Protein AF-A0A7S0TYI6-F1 (afdb_monomer_lite)

pLDDT: mean 74.39, std 19.27, range [40.81, 96.31]

Secondary structure (DSSP, 8-state):
---PPPEEEEEEE---STTSS-GGGS-HHHHHHHTS-EEEEEETT-STTS--EEEEHHHHS-GGG-S--HHHHHHHTHHHHHHHHHHHHHTTTEEEGGGEEEE-SSSS-S------S--TTS-HHHHHHHHHHHHHHHHHTT--TTTHHHHSSS-------------------------PPPP---------------PPP------------------

Foldseek 3Di:
DPPDDKDKFKWAFDPDDPPPDDCVPDDPVVVVVRVDIFIWTWDQLPDPNRAIKTAGCCVQPDPVLPPDALVSLVVVPPVSVVSNVVSVVVVPRIDGPVRIDTDHSDNDDPDDDDDPPPDPPPPVVVVVVVLVVVLVVCVVVVHDSVVVCQPPVVPPPPPPVPPDDDDDDDDDDDDDDDDDDDDDDDDDDDDDDDDDDDDDDDDDDDDDDDPDDDDDDDD

Organism: Hemiselmis andersenii (NCBI:txid464988)

Structure (mmCIF, N/CA/C/O backbone):
data_AF-A0A7S0TYI6-F1
#
_entry.id   AF-A0A7S0TYI6-F1
#
loop_
_atom_site.group_PDB
_atom_site.id
_atom_site.type_symbol
_atom_site.label_atom_id
_atom_site.label_alt_id
_atom_site.label_comp_id
_atom_site.label_asym_id
_atom_site.label_entity_id
_atom_site.label_seq_id
_atom_site.pdbx_PDB_ins_code
_atom_site.Cartn_x
_atom_site.Cartn_y
_atom_site.Cartn_z
_atom_site.occupancy
_atom_site.B_iso_or_equiv
_atom_site.auth_seq_id
_atom_site.auth_comp_id
_atom_site.auth_asym_id
_atom_site.auth_atom_id
_atom_site.pdbx_PDB_model_num
ATOM 1 N N . SER A 1 1 ? 14.437 3.286 19.821 1.00 47.91 1 SER A N 1
ATOM 2 C CA . SER A 1 1 ? 13.305 3.098 18.902 1.00 47.91 1 SER A CA 1
ATOM 3 C C . SER A 1 1 ? 13.805 2.227 17.772 1.00 47.91 1 SER A C 1
ATOM 5 O O . SER A 1 1 ? 14.678 2.677 17.037 1.00 47.91 1 SER A O 1
ATOM 7 N N . SER A 1 2 ? 13.405 0.958 17.707 1.00 45.47 2 SER A N 1
ATOM 8 C CA . SER A 1 2 ? 13.662 0.136 16.524 1.00 45.47 2 SER A CA 1
ATOM 9 C C . SER A 1 2 ? 12.837 0.748 15.398 1.00 45.47 2 SER A C 1
ATOM 11 O O . SER A 1 2 ? 11.613 0.686 15.438 1.00 45.47 2 SER A O 1
ATOM 13 N N . GLY A 1 3 ? 13.497 1.425 14.457 1.00 57.25 3 GLY A N 1
ATOM 14 C CA . GLY A 1 3 ? 12.861 1.990 13.270 1.00 57.25 3 GLY A CA 1
ATOM 15 C C . GLY A 1 3 ? 12.334 0.866 12.385 1.00 57.25 3 GLY A C 1
ATOM 16 O O . GLY A 1 3 ? 12.986 0.482 11.418 1.00 57.25 3 GLY A O 1
ATOM 17 N N . GLY A 1 4 ? 11.203 0.282 12.781 1.00 72.62 4 GLY A N 1
ATOM 18 C CA . GLY A 1 4 ? 10.522 -0.765 12.040 1.00 72.62 4 GLY A CA 1
ATOM 19 C C . GLY A 1 4 ? 10.166 -0.249 10.654 1.00 72.62 4 GLY A C 1
ATOM 20 O O . GLY A 1 4 ? 9.733 0.892 10.495 1.00 72.62 4 GLY A O 1
ATOM 21 N N . LYS A 1 5 ? 10.387 -1.080 9.636 1.00 82.38 5 LYS A N 1
ATOM 22 C CA . LYS A 1 5 ? 9.969 -0.753 8.274 1.00 82.38 5 LYS A CA 1
ATOM 23 C C . LYS A 1 5 ? 8.442 -0.764 8.236 1.00 82.38 5 LYS A C 1
ATOM 25 O O . LYS A 1 5 ? 7.832 -1.784 8.539 1.00 82.38 5 LYS A O 1
ATOM 30 N N . MET A 1 6 ? 7.847 0.367 7.872 1.00 85.69 6 MET A N 1
ATOM 31 C CA . MET A 1 6 ? 6.411 0.482 7.635 1.00 85.69 6 MET A CA 1
ATOM 32 C C . MET A 1 6 ? 6.139 0.237 6.154 1.00 85.69 6 MET A C 1
ATOM 34 O O . MET A 1 6 ? 6.687 0.936 5.302 1.00 85.69 6 MET A O 1
ATOM 38 N N . TRP A 1 7 ? 5.291 -0.741 5.849 1.00 92.31 7 TRP A N 1
ATOM 39 C CA . TRP A 1 7 ? 4.892 -1.050 4.478 1.00 92.31 7 TRP A CA 1
ATOM 40 C C . TRP A 1 7 ? 3.467 -0.564 4.254 1.00 92.31 7 TRP A C 1
ATOM 42 O O . TRP A 1 7 ? 2.532 -1.103 4.842 1.00 92.31 7 TRP A O 1
ATOM 52 N N . LEU A 1 8 ? 3.311 0.472 3.433 1.00 93.12 8 LEU A N 1
ATOM 53 C CA . LEU A 1 8 ? 2.009 1.043 3.096 1.00 93.12 8 LEU A CA 1
ATOM 54 C C . LEU A 1 8 ? 1.326 0.186 2.032 1.00 93.12 8 LEU A C 1
ATOM 56 O O . LEU A 1 8 ? 1.945 -0.161 1.025 1.00 93.12 8 LEU A O 1
ATOM 60 N N . VAL A 1 9 ? 0.053 -0.127 2.244 1.00 94.75 9 VAL A N 1
ATOM 61 C CA . VAL A 1 9 ? -0.732 -0.975 1.347 1.00 94.75 9 VAL A CA 1
ATOM 62 C C . VAL A 1 9 ? -2.145 -0.449 1.182 1.00 94.75 9 VAL A C 1
ATOM 64 O O . VAL A 1 9 ? -2.707 0.163 2.089 1.00 94.75 9 VAL A O 1
ATOM 67 N N . SER A 1 10 ? -2.724 -0.740 0.024 1.00 94.69 10 SER A N 1
ATOM 68 C CA . SER A 1 10 ? -4.165 -0.643 -0.182 1.00 94.69 10 SER A CA 1
ATOM 69 C C . SER A 1 10 ? -4.768 -2.048 -0.074 1.00 94.69 10 SER A C 1
ATOM 71 O O . SER A 1 10 ? -4.096 -3.021 -0.416 1.00 94.69 10 SER A O 1
ATOM 73 N N . PHE A 1 11 ? -5.998 -2.189 0.418 1.00 94.38 11 PHE A N 1
ATOM 74 C CA . PHE A 1 11 ? -6.637 -3.495 0.606 1.00 94.38 11 PHE A CA 1
ATOM 75 C C . PHE A 1 11 ? -8.171 -3.428 0.568 1.00 94.38 11 PHE A C 1
ATOM 77 O O . PHE A 1 11 ? -8.758 -2.363 0.745 1.00 94.38 11 PHE A O 1
ATOM 84 N N . PHE A 1 12 ? -8.816 -4.578 0.369 1.00 93.38 12 PHE A N 1
ATOM 85 C CA . PHE A 1 12 ? -10.239 -4.804 0.660 1.00 93.38 12 PHE A CA 1
ATOM 86 C C . PHE A 1 12 ? -10.376 -5.840 1.771 1.00 93.38 12 PHE A C 1
ATOM 88 O O . PHE A 1 12 ? -9.516 -6.710 1.889 1.00 93.38 12 PHE A O 1
ATOM 95 N N . PHE A 1 13 ? -11.462 -5.812 2.539 1.00 91.94 13 PHE A N 1
ATOM 96 C CA . PHE A 1 13 ? -11.810 -6.980 3.350 1.00 91.94 13 PHE A CA 1
ATOM 97 C C . PHE A 1 13 ? -12.259 -8.119 2.436 1.00 91.94 13 PHE A C 1
ATOM 99 O O . PHE A 1 13 ? -12.951 -7.876 1.446 1.00 91.94 13 PHE A O 1
ATOM 106 N N . LYS A 1 14 ? -11.868 -9.357 2.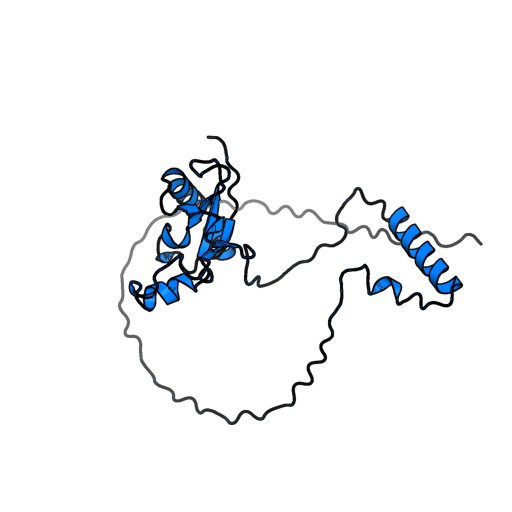747 1.00 89.81 14 LYS A N 1
ATOM 107 C CA . LYS A 1 14 ? -12.413 -10.524 2.050 1.00 89.81 14 LYS A CA 1
ATOM 108 C C . LYS A 1 14 ? -13.894 -10.648 2.409 1.00 89.81 14 LYS A C 1
ATOM 110 O O . LYS A 1 14 ? -14.241 -10.790 3.578 1.00 89.81 14 LYS A O 1
ATOM 115 N N . THR A 1 15 ? -14.756 -10.579 1.402 1.00 75.19 15 THR A N 1
ATOM 116 C CA . THR A 1 15 ? -16.212 -10.754 1.534 1.00 75.19 15 THR A CA 1
ATOM 117 C C . THR A 1 15 ? -16.677 -12.152 1.122 1.00 75.19 15 THR A C 1
ATOM 119 O O . THR A 1 15 ? -17.845 -12.484 1.267 1.00 75.19 15 THR A O 1
ATOM 122 N N . ASP A 1 16 ? -15.763 -12.975 0.605 1.00 63.31 16 ASP A N 1
ATOM 123 C CA . ASP A 1 16 ? -16.119 -14.052 -0.326 1.00 63.31 16 ASP A CA 1
ATOM 124 C C . ASP A 1 16 ? -16.110 -15.444 0.321 1.00 63.31 16 ASP A C 1
ATOM 126 O O . ASP A 1 16 ? -16.352 -16.440 -0.360 1.00 63.31 16 ASP A O 1
ATOM 130 N N . GLU A 1 17 ? -15.827 -15.538 1.623 1.00 62.16 17 GLU A N 1
ATOM 131 C CA . GLU A 1 17 ? -15.917 -16.806 2.341 1.00 62.16 17 GLU A CA 1
ATOM 132 C C . GLU A 1 17 ? -17.325 -16.973 2.930 1.00 62.16 17 GLU A C 1
ATOM 134 O O . GLU A 1 17 ? -17.673 -16.294 3.900 1.00 62.16 17 GLU A O 1
ATOM 139 N N . PRO A 1 18 ? -18.167 -17.860 2.361 1.00 53.41 18 PRO A N 1
ATOM 140 C CA . PRO A 1 18 ? -19.494 -18.106 2.904 1.00 53.41 18 PRO A CA 1
ATOM 141 C C . PRO A 1 18 ? -19.374 -18.611 4.349 1.00 53.41 18 PRO A C 1
ATOM 143 O O . PRO A 1 18 ? -18.875 -19.710 4.590 1.00 53.41 18 PRO A O 1
ATOM 146 N N . GLY A 1 19 ? -19.849 -17.806 5.305 1.00 54.97 19 GLY A N 1
ATOM 147 C CA . GLY A 1 19 ? -19.942 -18.165 6.723 1.00 54.97 19 GLY A CA 1
ATOM 148 C C . GLY A 1 19 ? -18.975 -17.463 7.682 1.00 54.97 19 GLY A C 1
ATOM 149 O O . GLY A 1 19 ? -19.074 -17.715 8.880 1.00 54.97 19 GLY A O 1
ATOM 150 N N . THR A 1 20 ? -18.078 -16.582 7.223 1.00 59.47 20 THR A N 1
ATOM 151 C CA . THR A 1 20 ? -17.240 -15.777 8.141 1.00 59.47 20 THR A CA 1
ATOM 152 C C . THR A 1 20 ? -17.935 -14.516 8.653 1.00 59.47 20 THR A C 1
ATOM 154 O O . THR A 1 20 ? -17.566 -14.011 9.712 1.00 59.47 20 THR A O 1
ATOM 157 N N . TRP A 1 21 ? -18.977 -14.039 7.968 1.00 65.56 21 TRP A N 1
ATOM 158 C CA . TRP A 1 21 ? -19.733 -12.853 8.368 1.00 65.56 21 TRP A CA 1
ATOM 159 C C . TRP A 1 21 ? -21.218 -13.073 8.107 1.00 65.56 21 TRP A C 1
ATOM 161 O O . TRP A 1 21 ? -21.612 -13.409 6.991 1.00 65.56 21 TRP A O 1
ATOM 171 N N . ASP A 1 22 ? -22.039 -12.897 9.139 1.00 67.12 22 ASP A N 1
ATOM 172 C CA . ASP A 1 22 ? -23.483 -12.858 8.964 1.00 67.12 22 ASP A CA 1
ATOM 173 C C . ASP A 1 22 ? -23.865 -11.468 8.441 1.00 67.12 22 ASP A C 1
ATOM 175 O O . ASP A 1 22 ? -23.968 -10.503 9.198 1.00 67.12 22 ASP A O 1
ATOM 179 N N . GLU A 1 23 ? -24.013 -11.343 7.119 1.00 68.94 23 GLU A N 1
ATOM 180 C CA . GLU A 1 23 ? -24.452 -10.094 6.482 1.00 68.94 23 GLU A CA 1
ATOM 181 C C . GLU A 1 23 ? -25.819 -9.626 7.006 1.00 68.94 23 GLU A C 1
ATOM 183 O O . GLU A 1 23 ? -26.157 -8.456 6.837 1.00 68.94 23 GLU A O 1
ATOM 188 N N . THR A 1 24 ? -26.603 -10.500 7.655 1.00 77.88 24 THR A N 1
ATOM 189 C CA . THR A 1 24 ? -27.942 -10.144 8.140 1.00 77.88 24 THR A CA 1
ATOM 190 C C . THR A 1 24 ? -27.938 -9.129 9.284 1.00 77.88 24 THR A C 1
ATOM 192 O O . THR A 1 24 ? -28.935 -8.426 9.452 1.00 77.88 24 THR A O 1
ATOM 195 N N . ASP A 1 25 ? -26.817 -8.977 9.996 1.00 82.06 25 ASP A N 1
ATOM 196 C CA . ASP A 1 25 ? -26.663 -7.997 11.079 1.00 82.06 25 ASP A CA 1
ATOM 197 C C . ASP A 1 25 ? -25.998 -6.683 10.628 1.00 82.06 25 ASP A C 1
ATOM 199 O O . ASP A 1 25 ? -25.906 -5.733 11.410 1.00 82.06 25 ASP A O 1
ATOM 203 N N . MET A 1 26 ? -25.537 -6.599 9.376 1.00 82.38 26 MET A N 1
ATOM 204 C CA . MET A 1 26 ? -24.860 -5.411 8.858 1.00 82.38 26 MET A CA 1
ATOM 205 C C . MET A 1 26 ? -25.831 -4.480 8.138 1.00 82.38 26 MET A C 1
ATOM 207 O O . MET A 1 26 ? -26.675 -4.888 7.341 1.00 82.38 26 MET A O 1
ATOM 211 N N . THR A 1 27 ? -25.677 -3.183 8.371 1.00 89.25 27 THR A N 1
ATOM 212 C CA . THR A 1 27 ? -26.383 -2.172 7.587 1.00 89.25 27 THR A CA 1
ATOM 213 C C . THR A 1 27 ? -25.836 -2.124 6.157 1.00 89.25 27 THR A C 1
ATOM 215 O O . THR A 1 27 ? -24.654 -2.374 5.912 1.00 89.25 27 THR A O 1
ATOM 218 N N . GLU A 1 28 ? -26.674 -1.731 5.196 1.00 85.94 28 GLU A N 1
ATOM 219 C CA . GLU A 1 28 ? -26.267 -1.550 3.793 1.00 85.94 28 GLU A CA 1
ATOM 220 C C . GLU A 1 28 ? -25.050 -0.616 3.658 1.00 85.94 28 GLU A C 1
ATOM 222 O O . GLU A 1 28 ? -24.138 -0.885 2.877 1.00 85.94 28 GLU A O 1
ATOM 227 N N . ALA A 1 29 ? -24.979 0.420 4.499 1.00 85.56 29 ALA A N 1
ATOM 228 C CA . ALA A 1 29 ? -23.854 1.347 4.552 1.00 85.56 29 ALA A CA 1
ATOM 229 C C . ALA A 1 29 ? -22.543 0.679 5.006 1.00 85.56 29 ALA A C 1
ATOM 231 O O . ALA A 1 29 ? -21.474 1.009 4.495 1.00 85.56 29 ALA A O 1
ATOM 232 N N . GLU A 1 30 ? -22.593 -0.264 5.950 1.00 83.19 30 GLU A N 1
ATOM 233 C CA . GLU A 1 30 ? -21.403 -1.004 6.387 1.00 83.19 30 GLU A CA 1
ATOM 234 C C . GLU A 1 30 ? -20.938 -1.999 5.322 1.00 83.19 30 GLU A C 1
ATOM 236 O O . GLU A 1 30 ? -19.733 -2.153 5.106 1.00 83.19 30 GLU A O 1
ATOM 241 N N . ILE A 1 31 ? -21.883 -2.631 4.621 1.00 83.44 31 ILE A N 1
ATOM 242 C CA . ILE A 1 31 ? -21.587 -3.495 3.474 1.00 83.44 31 ILE A CA 1
ATOM 243 C C . ILE A 1 31 ? -20.901 -2.675 2.375 1.00 83.44 31 ILE A C 1
ATOM 245 O O . ILE A 1 31 ? -19.868 -3.086 1.844 1.00 83.44 31 ILE A O 1
ATOM 249 N N . GLU A 1 32 ? -21.434 -1.498 2.046 1.00 85.88 32 GLU A N 1
ATOM 250 C CA . GLU A 1 32 ? -20.849 -0.612 1.038 1.00 85.88 32 GLU A CA 1
ATOM 251 C C . GLU A 1 32 ? -19.463 -0.108 1.461 1.00 85.88 32 GLU A C 1
ATOM 253 O O . GLU A 1 32 ? -18.516 -0.174 0.676 1.00 85.88 32 GLU A O 1
ATOM 258 N N . ALA A 1 33 ? -19.295 0.295 2.722 1.00 83.50 33 ALA A N 1
ATOM 259 C CA . ALA A 1 33 ? -18.005 0.726 3.254 1.00 83.50 33 ALA A CA 1
ATOM 260 C C . ALA A 1 33 ? -16.938 -0.380 3.188 1.00 83.50 33 ALA A C 1
ATOM 262 O O . ALA A 1 33 ? -15.767 -0.088 2.939 1.00 83.50 33 ALA A O 1
ATOM 263 N N . ARG A 1 34 ? -17.317 -1.654 3.366 1.00 83.00 34 ARG A N 1
ATOM 264 C CA . ARG A 1 34 ? -16.394 -2.795 3.223 1.00 83.00 34 ARG A CA 1
ATOM 265 C C . ARG A 1 34 ? -15.984 -3.070 1.777 1.00 83.00 34 ARG A C 1
ATOM 267 O O . ARG A 1 34 ? -14.889 -3.586 1.557 1.00 83.00 34 ARG A O 1
ATOM 274 N N . LYS A 1 35 ? -16.821 -2.694 0.807 1.00 86.38 35 LYS A N 1
ATOM 275 C CA . LYS A 1 35 ? -16.515 -2.777 -0.630 1.00 86.38 35 LYS A CA 1
ATOM 276 C C . LYS A 1 35 ? -15.605 -1.649 -1.112 1.00 86.38 35 LYS A C 1
ATOM 278 O O . LYS A 1 35 ? -15.180 -1.686 -2.263 1.00 86.38 35 LYS A O 1
ATOM 283 N N . MET A 1 36 ? -15.310 -0.648 -0.281 1.00 89.75 36 MET A N 1
ATOM 284 C CA . MET A 1 36 ? -14.411 0.445 -0.651 1.00 89.75 36 MET A CA 1
ATOM 285 C C . MET A 1 36 ? -12.943 0.077 -0.394 1.00 89.75 36 MET A C 1
ATOM 287 O O . MET A 1 36 ? -12.639 -0.543 0.629 1.00 89.75 36 MET A O 1
ATOM 291 N N . PRO A 1 37 ? -12.010 0.478 -1.282 1.00 92.25 37 PRO A N 1
ATOM 292 C CA . PRO A 1 37 ? -10.588 0.296 -1.034 1.00 92.25 37 PRO A CA 1
ATOM 293 C C . PRO A 1 37 ? -10.190 1.020 0.248 1.00 92.25 37 PRO A C 1
ATOM 295 O O . PRO A 1 37 ? -10.551 2.180 0.462 1.00 92.25 37 PRO A O 1
ATOM 298 N N . ARG A 1 38 ? -9.419 0.342 1.090 1.00 94.19 38 ARG A N 1
ATOM 299 C CA . ARG A 1 38 ? -8.877 0.892 2.332 1.00 94.19 38 ARG A CA 1
ATOM 300 C C . ARG A 1 38 ? -7.372 1.012 2.233 1.00 94.19 38 ARG A C 1
ATOM 302 O O . ARG A 1 38 ? -6.738 0.371 1.397 1.00 94.19 38 ARG A O 1
ATOM 309 N N . PHE A 1 39 ? -6.807 1.837 3.097 1.00 95.12 39 PHE A N 1
ATOM 310 C CA . PHE A 1 39 ? -5.383 2.096 3.171 1.00 95.12 39 PHE A CA 1
ATOM 311 C C . PHE A 1 39 ? -4.867 1.725 4.553 1.00 95.12 39 PHE A C 1
ATOM 313 O O . PHE A 1 39 ? -5.491 2.033 5.569 1.00 95.12 39 PHE A O 1
ATOM 320 N N . GLY A 1 40 ? -3.722 1.058 4.599 1.00 95.56 40 GLY A N 1
ATOM 321 C CA . GLY A 1 40 ? -3.172 0.540 5.838 1.00 95.56 40 GLY A CA 1
ATOM 322 C C . GLY A 1 40 ? -1.663 0.386 5.826 1.00 95.56 40 GLY A C 1
ATOM 323 O O . GLY A 1 40 ? -0.985 0.666 4.836 1.00 95.56 40 GLY A O 1
ATOM 324 N N . ALA A 1 41 ? -1.147 -0.069 6.961 1.00 95.31 41 ALA A N 1
ATOM 325 C CA . ALA A 1 41 ? 0.257 -0.409 7.138 1.00 95.31 41 ALA A CA 1
ATOM 326 C C . ALA A 1 41 ? 0.400 -1.864 7.592 1.00 95.31 41 ALA A C 1
ATOM 328 O O . ALA A 1 41 ? -0.242 -2.263 8.564 1.00 95.31 41 ALA A O 1
ATOM 329 N N . ILE A 1 42 ? 1.256 -2.638 6.920 1.00 95.62 42 ILE A N 1
ATOM 330 C CA . ILE A 1 42 ? 1.595 -4.001 7.349 1.00 95.62 42 ILE A CA 1
ATOM 331 C C . ILE A 1 42 ? 2.569 -3.930 8.524 1.00 95.62 42 ILE A C 1
ATOM 333 O O . ILE A 1 42 ? 3.608 -3.265 8.457 1.00 95.62 42 ILE A O 1
ATOM 337 N N . LEU A 1 43 ? 2.243 -4.681 9.570 1.00 93.44 43 LEU A N 1
ATOM 338 C CA . LEU A 1 43 ? 3.083 -4.968 10.717 1.00 93.44 43 LEU A CA 1
ATOM 339 C C . LEU A 1 43 ? 3.523 -6.429 10.652 1.00 93.44 43 LEU A C 1
ATOM 341 O O . LEU A 1 43 ? 2.694 -7.336 10.692 1.00 93.44 43 LEU A O 1
ATOM 345 N N . GLN A 1 44 ? 4.831 -6.644 10.549 1.00 92.44 44 GLN A N 1
ATOM 346 C CA . GLN A 1 44 ? 5.415 -7.979 10.663 1.00 92.44 44 GLN A CA 1
ATOM 347 C C . GLN A 1 44 ? 5.375 -8.426 12.127 1.00 92.44 44 GLN A C 1
ATOM 349 O O . GLN A 1 44 ? 5.591 -7.604 13.019 1.00 92.44 44 GLN A O 1
ATOM 354 N N . ASP A 1 45 ? 5.089 -9.707 12.353 1.00 89.19 45 ASP A N 1
ATOM 355 C CA . ASP A 1 45 ? 5.159 -10.363 13.663 1.00 89.19 45 ASP A CA 1
ATOM 356 C C . ASP A 1 45 ? 4.318 -9.685 14.765 1.00 89.19 45 ASP A C 1
ATOM 358 O O . ASP A 1 45 ? 4.736 -9.579 15.919 1.00 89.19 45 ASP A O 1
ATOM 362 N N . ALA A 1 46 ? 3.137 -9.170 14.402 1.00 89.12 46 ALA A N 1
ATOM 363 C CA . ALA A 1 46 ? 2.288 -8.372 15.293 1.00 89.12 46 ALA A CA 1
ATOM 364 C C . ALA A 1 46 ? 1.065 -9.119 15.849 1.00 89.12 46 ALA A C 1
ATOM 366 O O . ALA A 1 46 ? 0.439 -8.617 16.790 1.00 89.12 46 ALA A O 1
ATOM 367 N N . GLY A 1 47 ? 0.706 -10.263 15.262 1.00 89.50 47 GLY A N 1
ATOM 368 C CA . GLY A 1 47 ? -0.285 -11.190 15.801 1.00 89.50 47 GLY A CA 1
ATOM 369 C C . GLY A 1 47 ? 0.240 -11.918 17.041 1.00 89.50 47 GLY A C 1
ATOM 370 O O . GLY A 1 47 ? 1.447 -11.988 17.268 1.00 89.50 47 GLY A O 1
ATOM 371 N N . GLU A 1 48 ? -0.660 -12.469 17.858 1.00 90.69 48 GLU A N 1
ATOM 372 C CA . GLU A 1 48 ? -0.286 -13.223 19.070 1.00 90.69 48 GLU A CA 1
ATOM 373 C C . GLU A 1 48 ? 0.577 -14.458 18.759 1.00 90.69 48 GLU A C 1
ATOM 375 O O . GLU A 1 48 ? 1.430 -14.850 19.552 1.00 90.69 48 GLU A O 1
ATOM 380 N N . ASP A 1 49 ? 0.379 -15.040 17.579 1.00 93.25 49 ASP A N 1
ATOM 381 C CA . ASP A 1 49 ? 1.125 -16.161 17.008 1.00 93.25 49 ASP A CA 1
ATOM 382 C C . ASP A 1 49 ? 2.325 -15.722 16.146 1.00 93.25 49 ASP A C 1
ATOM 384 O O . ASP A 1 49 ? 2.996 -16.559 15.543 1.00 93.25 49 ASP A O 1
ATOM 388 N N . GLY A 1 50 ? 2.607 -14.417 16.079 1.00 92.44 50 GLY A N 1
ATOM 389 C CA . GLY A 1 50 ? 3.612 -13.850 15.183 1.00 92.44 50 GLY A CA 1
ATOM 390 C C . GLY A 1 50 ? 3.147 -13.727 13.730 1.00 92.44 50 GLY A C 1
ATOM 391 O O . GLY A 1 50 ? 3.964 -13.452 12.855 1.00 92.44 50 GLY A O 1
ATOM 392 N N . SER A 1 51 ? 1.856 -13.901 13.436 1.00 93.69 51 SER A N 1
ATOM 393 C CA . SER A 1 51 ? 1.329 -13.625 12.100 1.00 93.69 51 SER A CA 1
ATOM 394 C C . SER A 1 51 ? 1.398 -12.123 11.761 1.00 93.69 51 SER A C 1
ATOM 396 O O . SER A 1 51 ? 1.360 -11.253 12.646 1.00 93.69 51 SER A O 1
ATOM 398 N N . PRO A 1 52 ? 1.544 -11.771 10.472 1.00 94.94 52 PRO A N 1
ATOM 399 C CA . PRO A 1 52 ? 1.482 -10.384 10.036 1.00 94.94 52 PRO A CA 1
ATOM 400 C C . PRO A 1 52 ? 0.062 -9.814 10.166 1.00 94.94 52 PRO A C 1
ATOM 402 O O . PRO A 1 52 ? -0.934 -10.457 9.840 1.00 94.94 52 PRO A O 1
ATOM 405 N N . MET A 1 53 ? -0.014 -8.553 10.586 1.00 95.88 53 MET A N 1
ATOM 406 C CA . MET A 1 53 ? -1.266 -7.810 10.752 1.00 95.88 53 MET A CA 1
ATOM 407 C C . MET A 1 53 ? -1.243 -6.548 9.891 1.00 95.88 53 MET A C 1
ATOM 409 O O . MET A 1 53 ? -0.180 -6.037 9.540 1.00 95.88 53 MET A O 1
ATOM 413 N N . ILE A 1 54 ? -2.411 -5.991 9.603 1.00 96.25 54 ILE A N 1
ATOM 414 C CA . ILE A 1 54 ? -2.573 -4.674 8.990 1.00 96.25 54 ILE A CA 1
ATOM 415 C C . ILE A 1 54 ? -3.194 -3.730 10.004 1.00 96.25 54 ILE A C 1
ATOM 417 O O . ILE A 1 54 ? -4.160 -4.081 10.668 1.00 96.25 54 ILE A O 1
ATOM 421 N N . VAL A 1 55 ? -2.674 -2.512 10.099 1.00 96.31 55 VAL A N 1
ATOM 422 C CA . VAL A 1 55 ? -3.380 -1.404 10.751 1.00 96.31 55 VAL A CA 1
ATOM 423 C C . VAL A 1 55 ? -4.160 -0.640 9.693 1.00 96.31 55 VAL A C 1
ATOM 425 O O . VAL A 1 55 ? -3.562 -0.093 8.766 1.00 96.31 55 VAL A O 1
ATOM 428 N N . ASP A 1 56 ? -5.481 -0.597 9.836 1.00 96.06 56 ASP A N 1
ATOM 429 C CA . ASP A 1 56 ? -6.378 0.158 8.962 1.00 96.06 56 ASP A CA 1
ATOM 430 C C . ASP A 1 56 ? -6.269 1.665 9.249 1.00 96.06 56 ASP A C 1
ATOM 432 O O . ASP A 1 56 ? -6.886 2.217 10.165 1.00 96.06 56 ASP A O 1
ATOM 436 N N . LEU A 1 57 ? -5.452 2.346 8.446 1.00 95.25 57 LEU A N 1
ATOM 437 C CA . LEU A 1 57 ? -5.209 3.780 8.560 1.00 95.25 57 LEU A CA 1
ATOM 438 C C . LEU A 1 57 ? -6.392 4.607 8.048 1.00 95.25 57 LEU A C 1
ATOM 440 O O . LEU A 1 57 ? -6.552 5.752 8.471 1.00 95.25 57 LEU A O 1
ATOM 444 N N . THR A 1 58 ? -7.240 4.047 7.181 1.00 94.31 58 THR A N 1
ATOM 445 C CA . THR A 1 58 ? -8.485 4.697 6.759 1.00 94.31 58 THR A CA 1
ATOM 446 C C . THR A 1 58 ? -9.433 4.868 7.944 1.00 94.31 58 THR A C 1
ATOM 448 O O . THR A 1 58 ? -10.032 5.934 8.084 1.00 94.31 58 THR A O 1
ATOM 451 N N . ALA A 1 59 ? -9.542 3.856 8.810 1.00 93.56 59 ALA A N 1
ATOM 452 C CA . ALA A 1 59 ? -10.331 3.931 10.039 1.00 93.56 59 ALA A CA 1
ATOM 453 C C . ALA A 1 59 ? -9.649 4.761 11.140 1.00 93.56 59 ALA A C 1
ATOM 455 O O . ALA A 1 59 ? -10.318 5.492 11.869 1.00 93.56 59 ALA A O 1
ATOM 456 N N . ALA A 1 60 ? -8.324 4.659 11.264 1.00 93.81 60 ALA A N 1
ATOM 457 C CA . ALA A 1 60 ? -7.605 5.238 12.393 1.00 93.81 60 ALA A CA 1
ATOM 458 C C . ALA A 1 60 ? -7.264 6.732 12.260 1.00 93.81 60 ALA A C 1
ATOM 460 O O . ALA A 1 60 ? -7.065 7.417 13.267 1.00 93.81 60 ALA A O 1
ATOM 461 N N . LEU A 1 61 ? -7.119 7.244 11.034 1.00 92.62 61 LEU A N 1
ATOM 462 C CA . LEU A 1 61 ? -6.710 8.629 10.792 1.00 92.62 61 LEU A CA 1
ATOM 463 C C . LEU A 1 61 ? -7.920 9.565 10.632 1.00 92.62 61 LEU A C 1
ATOM 465 O O . LEU A 1 61 ? -9.015 9.127 10.286 1.00 92.62 61 LEU A O 1
ATOM 469 N N . PRO A 1 62 ? -7.755 10.885 10.860 1.00 90.81 62 PRO A N 1
ATOM 470 C CA . PRO A 1 62 ? -8.878 11.818 10.821 1.00 90.81 62 PRO A CA 1
ATOM 471 C C . PRO A 1 62 ? -9.613 11.828 9.479 1.00 90.81 62 PRO A C 1
ATOM 473 O O . PRO A 1 62 ? -8.984 11.929 8.428 1.00 90.81 62 PRO A O 1
ATOM 476 N N . ALA A 1 63 ? -10.946 11.890 9.522 1.00 89.19 63 ALA A N 1
ATOM 477 C CA . ALA A 1 63 ? -11.798 11.913 8.329 1.00 89.19 63 ALA A CA 1
ATOM 478 C C . ALA A 1 63 ? -11.435 13.025 7.322 1.00 89.19 63 ALA A C 1
ATOM 480 O O . ALA A 1 63 ? -11.534 12.829 6.118 1.00 89.19 63 ALA A O 1
ATOM 481 N N . LYS A 1 64 ? -10.919 14.173 7.789 1.00 89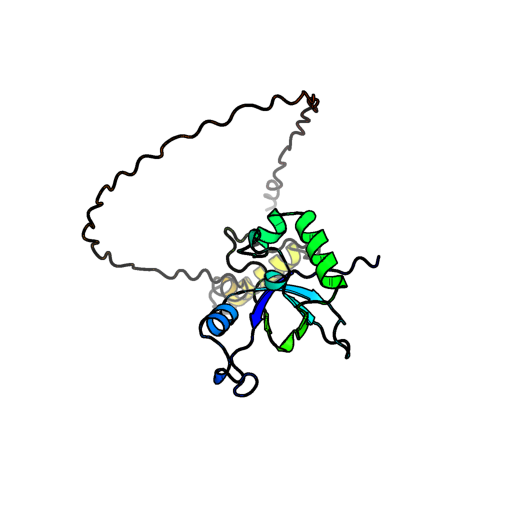.44 64 LYS A N 1
ATOM 482 C CA . LYS A 1 64 ? -10.444 15.271 6.920 1.00 89.44 64 LYS A CA 1
ATOM 483 C C . LYS A 1 64 ? -9.234 14.916 6.039 1.00 89.44 64 LYS A C 1
ATOM 485 O O . LYS A 1 64 ? -8.787 15.747 5.253 1.00 89.44 64 LYS A O 1
ATOM 490 N N . TRP A 1 65 ? -8.622 13.752 6.245 1.00 87.38 65 TRP A N 1
ATOM 491 C CA . TRP A 1 65 ? -7.542 13.232 5.404 1.00 87.38 65 TRP A CA 1
ATOM 492 C C . TRP A 1 65 ? -8.048 12.296 4.309 1.00 87.38 65 TRP A C 1
ATOM 494 O O . TRP A 1 65 ? -7.251 11.899 3.468 1.00 87.38 65 TRP A O 1
ATOM 504 N N . GLN A 1 66 ? -9.344 11.987 4.305 1.00 87.19 66 GLN A N 1
ATOM 505 C CA . GLN A 1 66 ? -9.964 11.157 3.286 1.00 87.19 66 GLN A CA 1
ATOM 506 C C . GLN A 1 66 ? -10.236 11.959 1.996 1.00 87.19 66 GLN A C 1
ATOM 508 O O . GLN A 1 66 ? -10.519 13.160 2.080 1.00 87.19 66 GLN A O 1
ATOM 513 N N . PRO A 1 67 ? -10.174 11.315 0.814 1.00 82.62 67 PRO A N 1
ATOM 514 C CA . PRO A 1 67 ? -9.801 9.914 0.601 1.00 82.62 67 PRO A CA 1
ATOM 515 C C . PRO A 1 67 ? -8.304 9.677 0.842 1.00 82.62 67 PRO A C 1
ATOM 517 O O . PRO A 1 67 ? -7.459 10.477 0.437 1.00 82.62 67 PRO A O 1
ATOM 520 N N . LEU A 1 68 ? -7.990 8.579 1.526 1.00 82.75 68 LEU A N 1
ATOM 521 C CA . LEU A 1 68 ? -6.624 8.198 1.846 1.00 82.75 68 LEU A CA 1
ATOM 522 C C . LEU A 1 68 ? -6.172 7.086 0.893 1.00 82.75 68 LEU A C 1
ATOM 524 O O . LEU A 1 68 ? -6.603 5.944 1.010 1.00 82.75 68 LEU A O 1
ATOM 528 N N . ASP A 1 69 ? -5.295 7.439 -0.041 1.00 86.62 69 ASP A N 1
ATOM 529 C CA . ASP A 1 69 ? -4.486 6.502 -0.821 1.00 86.62 69 ASP A CA 1
ATOM 530 C C . ASP A 1 69 ? -2.993 6.744 -0.530 1.00 86.62 69 ASP A C 1
ATOM 532 O O . ASP A 1 69 ? -2.629 7.692 0.177 1.00 86.62 69 ASP A O 1
ATOM 536 N N . ALA A 1 70 ? -2.107 5.903 -1.071 1.00 89.56 70 ALA A N 1
ATOM 537 C CA . ALA A 1 70 ? -0.671 6.045 -0.842 1.00 89.56 70 ALA A CA 1
ATOM 538 C C . ALA A 1 70 ? -0.124 7.421 -1.263 1.00 89.56 70 ALA A C 1
ATOM 540 O O . ALA A 1 70 ? 0.707 7.990 -0.558 1.00 89.56 70 ALA A O 1
ATOM 541 N N . ILE A 1 71 ? -0.590 7.993 -2.377 1.00 89.81 71 ILE A N 1
ATOM 542 C CA . ILE A 1 71 ? -0.104 9.288 -2.875 1.00 89.81 71 ILE A CA 1
ATOM 543 C C . ILE A 1 71 ? -0.597 10.418 -1.967 1.00 89.81 71 ILE A C 1
ATOM 545 O O . ILE A 1 71 ? 0.183 11.291 -1.576 1.00 89.81 71 ILE A O 1
ATOM 549 N N . ALA A 1 72 ? -1.883 10.414 -1.618 1.00 89.81 72 ALA A N 1
ATOM 550 C CA . ALA A 1 72 ? -2.500 11.377 -0.722 1.00 89.81 72 ALA A CA 1
ATOM 551 C C . ALA A 1 72 ? -1.833 11.346 0.656 1.00 89.81 72 ALA A C 1
ATOM 553 O O . ALA A 1 72 ? -1.540 12.410 1.203 1.00 89.81 72 ALA A O 1
ATOM 554 N N . PHE A 1 73 ? -1.530 10.151 1.171 1.00 92.38 73 PHE A N 1
ATOM 555 C CA . PHE A 1 73 ? -0.788 9.957 2.413 1.00 92.38 73 PHE A CA 1
ATOM 556 C C . PHE A 1 73 ? 0.625 10.547 2.324 1.00 92.38 73 PHE A C 1
ATOM 558 O O . PHE A 1 73 ? 0.992 11.380 3.152 1.00 92.38 73 PHE A O 1
ATOM 565 N N . LEU A 1 74 ? 1.393 10.205 1.282 1.00 90.56 74 LEU A N 1
ATOM 566 C CA . LEU A 1 74 ? 2.754 10.719 1.081 1.00 90.56 74 LEU A CA 1
ATOM 567 C C . LEU A 1 74 ? 2.794 12.250 0.969 1.00 90.56 74 LEU A C 1
ATOM 569 O O . LEU A 1 74 ? 3.694 12.887 1.511 1.00 90.56 74 LEU A O 1
ATOM 573 N N . ARG A 1 75 ? 1.788 12.867 0.337 1.00 92.00 75 ARG A N 1
ATOM 574 C CA . ARG A 1 75 ? 1.666 14.334 0.234 1.00 92.00 75 ARG A CA 1
ATOM 575 C C . ARG A 1 75 ? 1.465 15.034 1.578 1.00 92.00 75 ARG A C 1
ATOM 577 O O . ARG A 1 75 ? 1.742 16.226 1.672 1.00 92.00 75 ARG A O 1
ATOM 584 N N . LYS A 1 76 ? 0.969 14.339 2.607 1.00 91.94 76 LYS A N 1
ATOM 585 C CA . LYS A 1 76 ? 0.862 14.901 3.965 1.00 91.94 76 LYS A CA 1
ATOM 586 C C . LYS A 1 76 ? 2.211 14.941 4.692 1.00 91.94 76 LYS A C 1
ATOM 588 O O . LYS A 1 76 ? 2.328 15.671 5.673 1.00 91.94 76 LYS A O 1
ATOM 593 N N . GLY A 1 77 ? 3.205 14.189 4.216 1.00 92.50 77 GLY A N 1
ATOM 594 C CA . GLY A 1 77 ? 4.556 14.168 4.769 1.00 92.50 77 GLY A CA 1
ATOM 595 C C . GLY A 1 77 ? 4.611 13.676 6.217 1.00 92.50 77 GLY A C 1
ATOM 596 O O . GLY A 1 77 ? 3.846 12.802 6.632 1.00 92.50 77 GLY A O 1
ATOM 597 N N . ASP A 1 78 ? 5.523 14.256 6.993 1.00 93.44 78 ASP A N 1
ATOM 598 C CA . ASP A 1 78 ? 5.913 13.768 8.321 1.00 93.44 78 ASP A CA 1
ATOM 599 C C . ASP A 1 78 ? 4.766 13.711 9.339 1.00 93.44 78 ASP A C 1
ATOM 601 O O . ASP A 1 78 ? 4.752 12.828 10.198 1.00 93.44 78 ASP A O 1
ATOM 605 N N . ASP A 1 79 ? 3.775 14.609 9.251 1.00 91.81 79 ASP A N 1
ATOM 606 C CA . ASP A 1 79 ? 2.634 14.589 10.178 1.00 91.81 79 ASP A CA 1
ATOM 607 C C . ASP A 1 79 ? 1.797 13.312 10.014 1.00 91.81 79 ASP A C 1
ATOM 609 O O . ASP A 1 79 ? 1.327 12.749 11.004 1.00 91.81 79 ASP A O 1
ATOM 613 N N . ALA A 1 80 ? 1.648 12.814 8.782 1.00 92.56 80 ALA A N 1
ATOM 614 C CA . ALA A 1 80 ? 0.934 11.567 8.531 1.00 92.56 80 ALA A CA 1
ATOM 615 C C . ALA A 1 80 ? 1.718 10.348 9.011 1.00 92.56 80 ALA A C 1
ATOM 617 O O . ALA A 1 80 ? 1.139 9.492 9.680 1.00 92.56 80 ALA A O 1
ATOM 618 N N . PHE A 1 81 ? 3.030 10.305 8.767 1.00 93.50 81 PHE A N 1
ATOM 619 C CA . PHE A 1 81 ? 3.886 9.233 9.279 1.00 93.50 81 PHE A CA 1
ATOM 620 C C . PHE A 1 81 ? 3.894 9.179 10.805 1.00 93.50 81 PHE A C 1
ATOM 622 O O . PHE A 1 81 ? 3.730 8.106 11.380 1.00 93.50 81 PHE A O 1
ATOM 629 N N . ARG A 1 82 ? 4.016 10.334 11.469 1.00 93.94 82 ARG A N 1
ATOM 630 C CA . ARG A 1 82 ? 3.996 10.411 12.932 1.00 93.94 82 ARG A CA 1
ATOM 631 C C . ARG A 1 82 ? 2.683 9.884 13.506 1.00 93.94 82 ARG A C 1
ATOM 633 O O . ARG A 1 82 ? 2.711 9.116 14.462 1.00 93.94 82 ARG A O 1
ATOM 640 N N . ARG A 1 83 ? 1.540 10.252 12.920 1.00 93.56 83 ARG A N 1
ATOM 641 C CA . ARG A 1 83 ? 0.237 9.753 13.386 1.00 93.56 83 ARG A CA 1
ATOM 642 C C . ARG A 1 83 ? 0.020 8.280 13.078 1.00 93.56 83 ARG A C 1
ATOM 644 O O . ARG A 1 83 ? -0.493 7.576 13.935 1.00 93.56 83 ARG A O 1
ATOM 651 N N . ALA A 1 84 ? 0.432 7.808 11.903 1.00 93.56 84 ALA A N 1
ATOM 652 C CA . ALA A 1 84 ? 0.376 6.387 11.578 1.00 93.56 84 ALA A CA 1
ATOM 653 C C . ALA A 1 84 ? 1.197 5.564 12.582 1.00 93.56 84 ALA A C 1
ATOM 655 O O . ALA A 1 84 ? 0.711 4.564 13.099 1.00 93.56 84 ALA A O 1
ATOM 656 N N . ASP A 1 85 ? 2.401 6.024 12.928 1.00 93.88 85 ASP A N 1
ATOM 657 C CA . ASP A 1 85 ? 3.253 5.379 13.929 1.00 93.88 85 ASP A CA 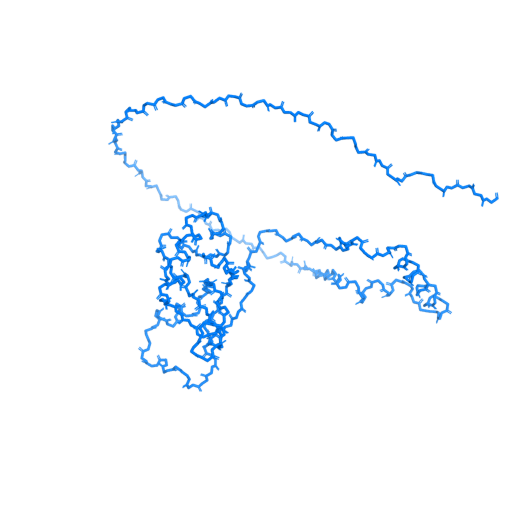1
ATOM 658 C C . ASP A 1 85 ? 2.629 5.418 15.339 1.00 93.88 85 ASP A C 1
ATOM 660 O O . ASP A 1 85 ? 2.619 4.413 16.049 1.00 93.88 85 ASP A O 1
ATOM 664 N N . GLU A 1 86 ? 2.019 6.541 15.740 1.00 94.00 86 GLU A N 1
ATOM 665 C CA . GLU A 1 86 ? 1.243 6.623 16.987 1.00 94.00 86 GLU A CA 1
ATOM 666 C C . GLU A 1 86 ? 0.091 5.600 17.019 1.00 94.00 86 GLU A C 1
ATOM 668 O O . GLU A 1 86 ? -0.067 4.901 18.023 1.00 94.00 86 GLU A O 1
ATOM 673 N N . THR A 1 87 ? -0.674 5.460 15.932 1.00 93.44 87 THR A N 1
ATOM 674 C CA . THR A 1 87 ? -1.748 4.461 15.807 1.00 93.44 87 THR A CA 1
ATOM 675 C C . THR A 1 87 ? -1.206 3.034 15.891 1.00 93.44 87 THR A C 1
ATOM 677 O O . THR A 1 87 ? -1.727 2.215 16.649 1.00 93.44 87 THR A O 1
ATOM 680 N N . ILE A 1 88 ? -0.132 2.733 15.160 1.00 93.19 88 ILE A N 1
ATOM 681 C CA . ILE A 1 88 ? 0.495 1.405 15.131 1.00 93.19 88 ILE A CA 1
ATOM 682 C C . ILE A 1 88 ? 0.902 0.956 16.536 1.00 93.19 88 ILE A C 1
ATOM 684 O O . ILE A 1 88 ? 0.639 -0.189 16.928 1.00 93.19 88 ILE A O 1
ATOM 688 N N . ARG A 1 89 ? 1.494 1.869 17.316 1.00 92.19 89 ARG A N 1
ATOM 689 C CA . ARG A 1 89 ? 1.907 1.603 18.700 1.00 92.19 89 ARG A CA 1
ATOM 690 C C . ARG A 1 89 ? 0.729 1.374 19.644 1.00 92.19 89 ARG A C 1
ATOM 692 O O . ARG A 1 89 ? 0.870 0.587 20.573 1.00 92.19 89 ARG A O 1
ATOM 699 N N . ARG A 1 90 ? -0.414 2.035 19.423 1.00 93.25 90 ARG A N 1
ATOM 700 C CA . ARG A 1 90 ? -1.643 1.791 20.205 1.00 93.25 90 ARG A CA 1
ATOM 701 C C . ARG A 1 90 ? -2.259 0.431 19.898 1.00 93.25 90 ARG A C 1
ATOM 703 O O . ARG A 1 90 ? -2.880 -0.161 20.769 1.00 93.25 90 ARG A O 1
ATOM 710 N N . GLY A 1 91 ? -2.066 -0.057 18.675 1.00 89.25 91 GLY A N 1
ATOM 711 C CA . GLY A 1 91 ? -2.591 -1.342 18.224 1.00 89.25 91 GLY A CA 1
ATOM 712 C C . GLY A 1 91 ? -4.097 -1.359 17.968 1.00 89.25 91 GLY A C 1
ATOM 713 O O . GLY A 1 91 ? -4.679 -2.430 17.830 1.00 89.25 91 GLY A O 1
ATOM 714 N N . GLU A 1 92 ? -4.714 -0.185 17.871 1.00 92.38 92 GLU A N 1
ATOM 715 C CA . GLU A 1 92 ? -6.101 -0.032 17.441 1.00 92.38 92 GLU A CA 1
ATOM 716 C C . GLU A 1 92 ? -6.230 -0.351 15.941 1.00 92.38 92 GLU A C 1
ATOM 718 O O . GLU A 1 92 ? -5.281 -0.165 15.174 1.00 92.38 92 GLU A O 1
ATOM 723 N N . PHE A 1 93 ? -7.412 -0.814 15.520 1.00 94.81 93 PHE A N 1
ATOM 724 C CA . PHE A 1 93 ? -7.741 -1.083 14.110 1.00 94.81 93 PHE A CA 1
ATOM 725 C C . PHE A 1 93 ? -6.816 -2.100 13.421 1.00 94.81 93 PHE A C 1
ATOM 727 O O . PHE A 1 93 ? -6.577 -2.019 12.214 1.00 94.81 93 PHE A O 1
ATOM 734 N N . ARG A 1 94 ? -6.280 -3.056 14.191 1.00 95.44 94 ARG A N 1
ATOM 735 C CA . ARG A 1 94 ? -5.527 -4.189 13.651 1.00 95.44 94 ARG A CA 1
ATOM 736 C C . ARG A 1 94 ? -6.471 -5.214 13.037 1.00 95.44 94 ARG A C 1
ATOM 738 O O . ARG A 1 94 ? -7.467 -5.590 13.647 1.00 95.44 94 ARG A O 1
ATOM 745 N N . VAL A 1 95 ? -6.106 -5.682 11.856 1.00 95.19 95 VAL A N 1
ATOM 746 C CA . VAL A 1 95 ? -6.819 -6.689 11.077 1.00 95.19 95 VAL A CA 1
ATOM 747 C C . VAL A 1 95 ? -5.810 -7.771 10.685 1.00 95.19 95 VAL A C 1
ATOM 749 O O . VAL A 1 95 ? -4.711 -7.415 10.249 1.00 95.19 95 VAL A O 1
ATOM 752 N N . PRO A 1 96 ? -6.125 -9.066 10.836 1.00 95.50 96 PRO A N 1
ATOM 753 C CA . PRO A 1 96 ? -5.300 -10.138 10.285 1.00 95.50 96 PRO A CA 1
ATOM 754 C C . PRO A 1 96 ? -5.070 -9.949 8.784 1.00 95.50 96 PRO A C 1
ATOM 756 O O . PRO A 1 96 ? -5.996 -9.599 8.051 1.00 95.50 96 PRO A O 1
ATOM 759 N N . ILE A 1 97 ? -3.842 -10.175 8.300 1.00 95.25 97 ILE A N 1
ATOM 760 C CA . ILE A 1 97 ? -3.568 -10.038 6.858 1.00 95.25 97 ILE A CA 1
ATOM 761 C C . ILE A 1 97 ? -4.408 -11.018 6.026 1.00 95.25 97 ILE A C 1
ATOM 763 O O . ILE A 1 97 ? -4.750 -10.728 4.882 1.00 95.25 97 ILE A O 1
ATOM 767 N N . ASP A 1 98 ? -4.752 -12.165 6.614 1.00 94.12 98 ASP A N 1
ATOM 768 C CA . ASP A 1 98 ? -5.520 -13.221 5.964 1.00 94.12 98 ASP A CA 1
ATOM 769 C C . ASP A 1 98 ? -6.992 -12.846 5.775 1.00 94.12 98 ASP A C 1
ATOM 771 O O . ASP A 1 98 ? -7.644 -13.418 4.905 1.00 94.12 98 ASP A O 1
ATOM 775 N N . ASP A 1 99 ? -7.493 -11.832 6.482 1.00 93.44 99 ASP A N 1
ATOM 776 C CA . ASP A 1 99 ? -8.869 -11.336 6.346 1.00 93.44 99 ASP A CA 1
ATOM 777 C C . ASP A 1 99 ? -9.005 -10.279 5.242 1.00 93.44 99 ASP A C 1
ATOM 779 O O . ASP A 1 99 ? -10.091 -9.741 4.998 1.00 93.44 99 ASP A O 1
ATOM 783 N N . VAL A 1 100 ? -7.906 -9.953 4.556 1.00 93.94 100 VAL A N 1
ATOM 784 C CA . VAL A 1 100 ? -7.892 -8.918 3.526 1.00 93.94 100 VAL A CA 1
ATOM 785 C C . VAL A 1 100 ? -7.363 -9.421 2.189 1.00 93.94 100 VAL A C 1
ATOM 787 O O . VAL A 1 100 ? -6.585 -10.368 2.082 1.00 93.94 100 VAL A O 1
ATOM 790 N N . ARG A 1 101 ? -7.765 -8.734 1.126 1.00 93.88 101 ARG A N 1
ATOM 791 C CA . ARG A 1 101 ? -7.159 -8.829 -0.196 1.00 93.88 101 ARG A CA 1
ATOM 792 C C . ARG A 1 101 ? -6.273 -7.612 -0.409 1.00 93.88 101 ARG A C 1
ATOM 794 O O . ARG A 1 101 ? -6.776 -6.496 -0.534 1.00 93.88 101 ARG A O 1
ATOM 801 N N . LEU A 1 102 ? -4.964 -7.833 -0.479 1.00 94.69 102 LEU A N 1
ATOM 802 C CA . LEU A 1 102 ? -4.001 -6.778 -0.782 1.00 94.69 102 LEU A CA 1
ATOM 803 C C . LEU A 1 102 ? -4.156 -6.286 -2.226 1.00 94.69 102 LEU A C 1
ATOM 805 O O . LEU A 1 102 ? -4.385 -7.063 -3.154 1.00 94.69 102 LEU A O 1
ATOM 809 N N . LEU A 1 103 ? -3.990 -4.982 -2.400 1.00 92.81 103 LEU A N 1
ATOM 810 C CA . LEU A 1 103 ? -3.936 -4.290 -3.680 1.00 92.81 103 LEU A CA 1
ATOM 811 C C . LEU A 1 103 ? -2.541 -3.698 -3.883 1.00 92.81 103 LEU A C 1
ATOM 813 O O . LEU A 1 103 ? -1.738 -3.595 -2.951 1.00 92.81 103 LEU A O 1
ATOM 817 N N . ALA A 1 104 ? -2.271 -3.236 -5.104 1.00 87.69 104 ALA A N 1
ATOM 818 C CA . ALA A 1 104 ? -1.122 -2.375 -5.341 1.00 87.69 104 ALA A CA 1
ATOM 819 C C . ALA A 1 104 ? -1.198 -1.142 -4.410 1.00 87.69 104 ALA A C 1
ATOM 821 O O . ALA A 1 104 ? -2.275 -0.552 -4.279 1.00 87.69 104 ALA A O 1
ATOM 822 N N . PRO A 1 105 ? -0.086 -0.715 -3.776 1.00 83.00 105 PRO A N 1
ATOM 823 C CA . PRO A 1 105 ? -0.085 0.451 -2.889 1.00 83.00 105 PRO A CA 1
ATOM 824 C C . PRO A 1 105 ? -0.633 1.710 -3.570 1.00 83.00 105 PRO A C 1
ATOM 826 O O . PRO A 1 105 ? -1.369 2.479 -2.957 1.00 83.00 105 PRO A O 1
ATOM 829 N N . VAL A 1 106 ? -0.318 1.876 -4.857 1.00 87.25 106 VAL A N 1
ATOM 830 C CA . VAL A 1 106 ? -0.851 2.926 -5.727 1.00 87.25 106 VAL A CA 1
ATOM 831 C C . VAL A 1 106 ? -1.783 2.274 -6.747 1.00 87.25 106 VAL A C 1
ATOM 833 O O . VAL A 1 106 ? -1.321 1.600 -7.664 1.00 87.25 106 VAL A O 1
ATOM 836 N N . THR A 1 107 ? -3.093 2.456 -6.578 1.00 81.94 107 THR A N 1
ATOM 837 C CA . THR A 1 107 ? -4.126 1.812 -7.411 1.00 81.94 107 THR A CA 1
ATOM 838 C C . THR A 1 107 ? -4.393 2.541 -8.728 1.00 81.94 107 THR A C 1
ATOM 840 O O . THR A 1 107 ? -4.768 1.901 -9.703 1.00 81.94 107 THR A O 1
ATOM 843 N N . ASN A 1 108 ? -4.184 3.860 -8.776 1.00 83.25 108 ASN A N 1
ATOM 844 C CA . ASN A 1 108 ? -4.390 4.679 -9.973 1.00 83.25 108 ASN A CA 1
ATOM 845 C C . ASN A 1 108 ? -3.259 5.713 -10.141 1.00 83.25 108 ASN A C 1
ATOM 847 O O . ASN A 1 108 ? -3.440 6.897 -9.840 1.00 83.25 108 ASN A O 1
ATOM 851 N N . PRO A 1 109 ? -2.047 5.280 -10.534 1.00 86.00 109 PRO A N 1
ATOM 852 C CA . PRO A 1 109 ? -0.945 6.203 -10.769 1.00 86.00 109 PRO A CA 1
ATOM 853 C C . PRO A 1 109 ? -1.245 7.087 -11.985 1.00 86.00 109 PRO A C 1
ATOM 855 O O . PRO A 1 109 ? -1.577 6.587 -13.054 1.00 86.00 109 PRO A O 1
ATOM 858 N N . GLY A 1 110 ? -1.063 8.405 -11.853 1.00 86.62 110 GLY A N 1
ATOM 859 C CA . GLY A 1 110 ? -1.242 9.322 -12.989 1.00 86.62 110 GLY A CA 1
ATOM 860 C C . GLY A 1 110 ? -0.227 9.097 -14.118 1.00 86.62 110 GLY A C 1
ATOM 861 O O . GLY A 1 110 ? -0.532 9.348 -15.278 1.00 86.62 110 GLY A O 1
ATOM 862 N N . VAL A 1 111 ? 0.975 8.617 -13.780 1.00 88.94 111 VAL A N 1
ATOM 863 C CA . VAL A 1 111 ? 2.033 8.232 -14.724 1.00 88.94 111 VAL A CA 1
ATOM 864 C C . VAL A 1 111 ? 2.774 7.026 -14.151 1.00 88.94 111 VAL A C 1
ATOM 866 O O . VAL A 1 111 ? 3.126 7.023 -12.971 1.00 88.94 111 VAL A O 1
ATOM 869 N N . VAL A 1 112 ? 3.042 6.022 -14.988 1.00 89.75 112 VAL A N 1
ATOM 870 C CA . VAL A 1 112 ? 3.894 4.871 -14.654 1.00 89.75 112 VAL A CA 1
ATOM 871 C C . VAL A 1 112 ? 5.174 4.971 -15.471 1.00 89.75 112 VAL A C 1
ATOM 873 O O . VAL A 1 112 ? 5.126 4.986 -16.698 1.00 89.75 112 VAL A O 1
ATOM 876 N N . LEU A 1 113 ? 6.319 5.054 -14.793 1.00 90.56 113 LEU A N 1
ATOM 877 C CA . LEU A 1 113 ? 7.630 5.090 -15.436 1.00 90.56 113 LEU A CA 1
ATOM 878 C C . LEU A 1 113 ? 8.278 3.713 -15.290 1.00 90.56 113 LEU A C 1
ATOM 880 O O . LEU A 1 113 ? 8.642 3.308 -14.187 1.00 90.56 113 LEU A O 1
ATOM 884 N N . ASN A 1 114 ? 8.386 2.989 -16.402 1.00 90.12 114 ASN A N 1
ATOM 885 C CA . ASN A 1 114 ? 9.075 1.705 -16.450 1.00 90.12 114 ASN A CA 1
ATOM 886 C C . ASN A 1 114 ? 10.558 1.940 -16.769 1.00 90.12 114 ASN A C 1
ATOM 888 O O . ASN A 1 114 ? 10.884 2.560 -17.781 1.00 90.12 114 ASN A O 1
ATOM 892 N N . VAL A 1 115 ? 11.444 1.465 -15.894 1.00 84.94 115 VAL A N 1
ATOM 893 C CA . VAL A 1 115 ? 12.895 1.506 -16.092 1.00 84.94 115 VAL A CA 1
ATOM 894 C C . VAL A 1 115 ? 13.378 0.075 -16.294 1.00 84.94 115 VAL A C 1
ATOM 896 O O . VAL A 1 115 ? 13.506 -0.681 -15.331 1.00 84.94 115 VAL A O 1
ATOM 899 N N . ALA A 1 116 ? 13.654 -0.290 -17.542 1.00 80.50 116 ALA A N 1
ATOM 900 C CA . ALA A 1 116 ? 14.270 -1.569 -17.876 1.00 80.50 116 ALA A CA 1
ATOM 901 C C . ALA A 1 116 ? 15.806 -1.475 -17.812 1.00 80.50 116 ALA A C 1
ATOM 903 O O . ALA A 1 116 ? 16.380 -0.420 -18.080 1.00 80.50 116 ALA A O 1
ATOM 904 N N . ASP A 1 117 ? 16.455 -2.587 -17.453 1.00 69.31 117 ASP A N 1
ATOM 905 C CA . ASP A 1 117 ? 17.907 -2.803 -17.563 1.00 69.31 117 ASP A CA 1
ATOM 906 C C . ASP A 1 117 ? 18.821 -1.785 -16.838 1.00 69.31 117 ASP A C 1
ATOM 908 O O . ASP A 1 117 ? 19.955 -1.549 -17.246 1.00 69.31 117 ASP A O 1
ATOM 912 N N . ASN A 1 118 ? 18.385 -1.225 -15.701 1.00 79.25 118 ASN A N 1
ATOM 913 C CA . ASN A 1 118 ? 19.194 -0.309 -14.872 1.00 79.25 118 ASN A CA 1
ATOM 914 C C . ASN A 1 118 ? 20.082 -1.027 -13.828 1.00 79.25 118 ASN A C 1
ATOM 916 O O . ASN A 1 118 ? 20.263 -0.545 -12.708 1.00 79.25 118 ASN A O 1
ATOM 920 N N . TYR A 1 119 ? 20.615 -2.204 -14.165 1.00 77.06 119 TYR A N 1
ATOM 921 C CA . TYR A 1 119 ? 21.518 -2.961 -13.292 1.00 77.06 119 TYR A CA 1
ATOM 922 C C . TYR A 1 119 ? 22.941 -2.936 -13.851 1.00 77.06 119 TYR A C 1
ATOM 924 O O . TYR A 1 119 ? 23.183 -3.384 -14.967 1.00 77.06 119 TYR A O 1
ATOM 932 N N . VAL A 1 120 ? 23.894 -2.446 -13.051 1.00 71.06 120 VAL A N 1
ATOM 933 C CA . VAL A 1 120 ? 25.317 -2.315 -13.430 1.00 71.06 120 VAL A CA 1
ATOM 934 C C . VAL A 1 120 ? 25.990 -3.677 -13.644 1.00 71.06 120 VAL A C 1
ATOM 936 O O . VAL A 1 120 ? 26.932 -3.786 -14.421 1.00 71.06 120 VAL A O 1
ATOM 939 N N . GLU A 1 121 ? 25.505 -4.720 -12.968 1.00 69.94 121 GLU A N 1
ATOM 940 C CA . GLU A 1 121 ? 26.125 -6.052 -12.970 1.00 69.94 121 GLU A CA 1
ATOM 941 C C . GLU A 1 121 ? 25.769 -6.908 -14.191 1.00 69.94 121 GLU A C 1
ATOM 943 O O . GLU A 1 121 ? 26.365 -7.967 -14.385 1.00 69.94 121 GLU A O 1
ATOM 948 N N . ARG A 1 122 ? 24.829 -6.476 -15.040 1.00 65.69 122 ARG A N 1
ATOM 949 C CA . ARG A 1 122 ? 24.556 -7.185 -16.291 1.00 65.69 122 ARG A CA 1
ATOM 950 C C . ARG A 1 122 ? 25.602 -6.742 -17.310 1.00 65.69 122 ARG A C 1
ATOM 952 O O . ARG A 1 122 ? 25.567 -5.597 -17.762 1.00 65.69 122 ARG A O 1
ATOM 959 N N . ASP A 1 123 ? 26.527 -7.631 -17.681 1.00 78.94 123 ASP A N 1
ATOM 960 C CA . ASP A 1 123 ? 27.400 -7.383 -18.830 1.00 78.94 123 ASP A CA 1
ATOM 961 C C . ASP A 1 123 ? 26.529 -7.370 -20.090 1.00 78.94 123 ASP A C 1
ATOM 963 O O . ASP A 1 123 ? 26.238 -8.389 -20.717 1.00 78.94 123 ASP A O 1
ATOM 967 N N . TRP A 1 124 ? 26.051 -6.180 -20.438 1.00 73.44 124 TRP A N 1
ATOM 968 C CA . TRP A 1 124 ? 25.217 -5.940 -21.604 1.00 73.44 124 TRP A CA 1
ATOM 969 C C . TRP A 1 124 ? 25.889 -6.453 -22.878 1.00 73.44 124 TRP A C 1
ATOM 971 O O . TRP A 1 124 ? 25.195 -6.887 -23.795 1.00 73.44 124 TRP A O 1
ATOM 981 N N . LYS A 1 125 ? 27.229 -6.484 -22.937 1.00 79.94 125 LYS A N 1
ATOM 982 C CA . LYS A 1 125 ? 27.948 -7.053 -24.080 1.00 79.94 125 LYS A CA 1
ATOM 983 C C . LYS A 1 125 ? 27.703 -8.552 -24.187 1.00 79.94 125 LYS A C 1
ATOM 985 O O . LYS A 1 125 ? 27.530 -9.042 -25.301 1.00 79.94 125 LYS A O 1
ATOM 990 N N . GLU A 1 126 ? 27.680 -9.270 -23.068 1.00 81.88 126 GLU A N 1
ATOM 991 C CA . GLU A 1 126 ? 27.379 -10.702 -23.032 1.00 81.88 126 GLU A CA 1
ATOM 992 C C . GLU A 1 126 ? 25.917 -10.960 -23.406 1.00 81.88 126 GLU A C 1
ATOM 994 O O . GLU A 1 126 ? 25.659 -11.704 -24.351 1.00 81.88 126 GLU A O 1
ATOM 999 N N . TYR A 1 127 ? 24.977 -10.222 -22.811 1.00 82.56 127 TYR A N 1
ATOM 1000 C CA . TYR A 1 127 ? 23.554 -10.317 -23.157 1.00 82.56 127 TYR A CA 1
ATOM 1001 C C . TYR A 1 127 ? 23.281 -10.055 -24.651 1.00 82.56 127 TYR A C 1
ATOM 1003 O O . TYR A 1 127 ? 22.580 -10.823 -25.312 1.00 82.56 127 TYR A O 1
ATOM 1011 N N . PHE A 1 128 ? 23.868 -9.004 -25.237 1.00 82.50 128 PHE A N 1
ATOM 1012 C CA . PHE A 1 128 ? 23.704 -8.731 -26.669 1.00 82.50 128 PHE A CA 1
ATOM 1013 C C . PHE A 1 128 ? 24.405 -9.765 -27.554 1.00 82.50 128 PHE A C 1
ATOM 1015 O O . PHE A 1 128 ? 23.918 -10.047 -28.653 1.00 82.50 128 PHE A O 1
ATOM 1022 N N . ARG A 1 129 ? 25.528 -10.347 -27.114 1.00 86.38 129 ARG A N 1
ATOM 1023 C CA . ARG A 1 129 ? 26.175 -11.460 -27.828 1.00 86.38 129 ARG A CA 1
ATOM 1024 C C . ARG A 1 129 ? 25.277 -12.691 -27.844 1.00 86.38 129 ARG A C 1
ATOM 1026 O O . ARG A 1 129 ? 25.125 -13.275 -28.915 1.00 86.38 129 ARG A O 1
ATOM 1033 N N . GLU A 1 130 ? 24.656 -13.036 -26.721 1.00 88.50 130 GLU A N 1
ATOM 1034 C CA . GLU A 1 130 ? 23.699 -14.142 -26.615 1.00 88.50 130 GLU A CA 1
ATOM 1035 C C . GLU A 1 130 ? 22.476 -13.909 -27.506 1.00 88.50 130 GLU A C 1
ATOM 1037 O O . GLU A 1 130 ? 22.177 -14.740 -28.363 1.00 88.50 130 GLU A O 1
ATOM 1042 N N . GLN A 1 131 ? 21.846 -12.733 -27.416 1.00 85.94 131 GLN A N 1
ATOM 1043 C CA . GLN A 1 131 ? 20.720 -12.339 -28.273 1.00 85.94 131 GLN A CA 1
ATOM 1044 C C . GLN A 1 131 ? 21.082 -12.398 -29.768 1.00 85.94 131 GLN A C 1
ATOM 1046 O O . GLN A 1 131 ? 20.337 -12.923 -30.601 1.00 85.94 131 GLN A O 1
ATOM 1051 N N . LYS A 1 132 ? 22.268 -11.902 -30.145 1.00 88.81 132 LYS A N 1
ATOM 1052 C CA . LYS A 1 132 ? 22.756 -11.940 -31.533 1.00 88.81 132 LYS A CA 1
ATOM 1053 C C . LYS A 1 132 ? 23.056 -13.368 -31.993 1.00 88.81 132 LYS A C 1
ATOM 1055 O O . LYS A 1 132 ? 22.779 -13.696 -33.150 1.00 88.81 132 LYS A O 1
ATOM 1060 N N . ALA A 1 133 ? 23.609 -14.212 -31.123 1.00 90.00 133 ALA A N 1
ATOM 1061 C CA . ALA A 1 133 ? 23.857 -15.622 -31.406 1.00 90.00 133 ALA A CA 1
ATOM 1062 C C . ALA A 1 133 ? 22.541 -16.395 -31.585 1.00 90.00 133 ALA A C 1
ATOM 1064 O O . ALA A 1 133 ? 22.399 -17.108 -32.577 1.00 90.00 133 ALA A O 1
ATOM 1065 N N . ALA A 1 134 ? 21.555 -16.172 -30.713 1.00 87.19 134 ALA A N 1
ATOM 1066 C CA . ALA A 1 134 ? 20.222 -16.761 -30.802 1.00 87.19 134 ALA A CA 1
ATOM 1067 C C . ALA A 1 134 ? 19.507 -16.367 -32.106 1.00 87.19 134 ALA A C 1
ATOM 1069 O O . ALA A 1 134 ? 19.033 -17.237 -32.837 1.00 87.19 134 ALA A O 1
ATOM 1070 N N . ARG A 1 135 ? 19.522 -15.078 -32.485 1.00 86.81 135 ARG A N 1
ATOM 1071 C CA . ARG A 1 135 ? 18.940 -14.619 -33.765 1.00 86.81 135 ARG A CA 1
ATOM 1072 C C . ARG A 1 135 ? 19.631 -15.237 -34.979 1.00 86.81 135 ARG A C 1
ATOM 1074 O O . ARG A 1 135 ? 18.967 -15.591 -35.951 1.00 86.81 135 ARG A O 1
ATOM 1081 N N . ARG A 1 136 ? 20.959 -15.393 -34.938 1.00 90.06 136 ARG A N 1
ATOM 1082 C CA . ARG A 1 136 ? 21.710 -16.085 -36.000 1.00 90.06 136 ARG A CA 1
ATOM 1083 C C . ARG A 1 136 ? 21.339 -17.566 -36.079 1.00 90.06 136 ARG A C 1
ATOM 1085 O O . ARG A 1 136 ? 21.147 -18.061 -37.186 1.00 90.06 136 ARG A O 1
ATOM 1092 N N . ALA A 1 137 ? 21.213 -18.245 -34.940 1.00 90.25 137 ALA A N 1
ATOM 1093 C CA . ALA A 1 137 ? 20.822 -19.650 -34.875 1.00 90.25 137 ALA A CA 1
ATOM 1094 C C . ALA A 1 137 ? 19.399 -19.871 -35.412 1.00 90.25 137 ALA A C 1
ATOM 1096 O O . ALA A 1 137 ? 19.198 -20.751 -36.247 1.00 90.25 137 ALA A O 1
ATOM 1097 N N . LEU A 1 138 ? 18.436 -19.027 -35.023 1.00 89.38 138 LEU A N 1
ATOM 1098 C CA . LEU A 1 138 ? 17.064 -19.113 -35.527 1.00 89.38 138 LEU A CA 1
ATOM 1099 C C . LEU A 1 138 ? 16.997 -18.866 -37.039 1.00 89.38 138 LEU A C 1
ATOM 1101 O O . LEU A 1 138 ? 16.367 -19.634 -37.764 1.00 89.38 138 LEU A O 1
ATOM 1105 N N . LYS A 1 139 ? 17.718 -17.849 -37.529 1.00 91.38 139 LYS A N 1
ATOM 1106 C CA . LYS A 1 139 ? 17.820 -17.571 -38.967 1.00 91.38 139 LYS A CA 1
ATOM 1107 C C . LYS A 1 139 ? 18.424 -18.752 -39.735 1.00 91.38 139 LYS A C 1
ATOM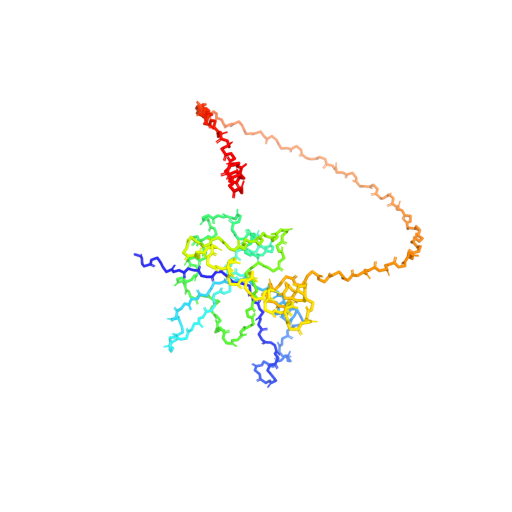 1109 O O . LYS A 1 139 ? 17.954 -19.076 -40.821 1.00 91.38 139 LYS A O 1
ATOM 1114 N N . ALA A 1 140 ? 19.445 -19.410 -39.182 1.00 93.06 140 ALA A N 1
ATOM 1115 C CA . ALA A 1 140 ? 20.056 -20.595 -39.789 1.00 93.06 140 ALA A CA 1
ATOM 1116 C C . ALA A 1 140 ? 19.103 -21.803 -39.824 1.00 93.06 140 ALA A C 1
ATOM 1118 O O . ALA A 1 140 ? 19.175 -22.608 -40.748 1.00 93.06 140 ALA A O 1
ATOM 1119 N N . ALA A 1 141 ? 18.182 -21.900 -38.863 1.00 94.75 141 ALA A N 1
ATOM 1120 C CA . ALA A 1 141 ? 17.120 -22.902 -38.841 1.00 94.75 141 ALA A CA 1
ATOM 1121 C C . ALA A 1 141 ? 15.934 -22.574 -39.776 1.00 94.75 141 ALA A C 1
ATOM 1123 O O . ALA A 1 141 ? 14.970 -23.334 -39.824 1.00 94.75 141 ALA A O 1
ATOM 1124 N N . GLY A 1 142 ? 15.983 -21.458 -40.516 1.00 94.44 142 GLY A N 1
ATOM 1125 C CA . GLY A 1 142 ? 14.890 -21.001 -41.380 1.00 94.44 142 GLY A CA 1
ATOM 1126 C C . GLY A 1 142 ? 13.731 -20.335 -40.631 1.00 94.44 142 GLY A C 1
ATOM 1127 O O . GLY A 1 142 ? 12.684 -20.103 -41.231 1.00 94.44 142 GLY A O 1
ATOM 1128 N N . GLY A 1 143 ? 13.901 -20.034 -39.340 1.00 89.06 143 GLY A N 1
ATOM 1129 C CA . GLY A 1 143 ? 12.935 -19.273 -38.552 1.00 89.06 143 GLY A CA 1
ATOM 1130 C C . GLY A 1 143 ? 13.064 -17.766 -38.776 1.00 89.06 143 GLY A C 1
ATOM 1131 O O . GLY A 1 143 ? 14.122 -17.268 -39.172 1.00 89.06 143 GLY A O 1
ATOM 1132 N N . ASP A 1 144 ? 11.985 -17.035 -38.503 1.00 86.75 144 ASP A N 1
ATOM 1133 C CA . ASP A 1 144 ? 11.960 -15.576 -38.584 1.00 86.75 144 ASP A CA 1
ATOM 1134 C C . ASP A 1 144 ? 12.713 -14.953 -37.386 1.00 86.75 144 ASP A C 1
ATOM 1136 O O . ASP A 1 144 ? 12.264 -15.086 -36.245 1.00 86.75 144 ASP A O 1
ATOM 1140 N N . PRO A 1 145 ? 13.855 -14.267 -37.594 1.00 76.25 145 PRO A N 1
ATOM 1141 C CA . PRO A 1 145 ? 14.632 -13.653 -36.516 1.00 76.25 145 PRO A CA 1
ATOM 1142 C C . PRO A 1 145 ? 13.928 -12.476 -35.816 1.00 76.25 145 PRO A C 1
ATOM 1144 O O . PRO A 1 145 ? 14.459 -11.978 -34.814 1.00 76.25 145 PRO A O 1
ATOM 1147 N N . GLU A 1 146 ? 12.784 -12.003 -36.320 1.00 80.31 146 GLU A N 1
ATOM 1148 C CA . GLU A 1 146 ? 11.926 -11.026 -35.635 1.00 80.31 146 GLU A CA 1
ATOM 1149 C C . GLU A 1 146 ? 10.960 -11.673 -34.629 1.00 80.31 146 GLU A C 1
ATOM 1151 O O . GLU A 1 146 ? 10.497 -11.001 -33.708 1.00 80.31 146 GLU A O 1
ATOM 1156 N N . ALA A 1 147 ? 10.749 -12.993 -34.696 1.00 73.94 147 ALA A N 1
ATOM 1157 C CA . ALA A 1 147 ? 9.919 -13.711 -33.727 1.00 73.94 147 ALA A CA 1
ATOM 1158 C C . ALA A 1 147 ? 10.543 -13.762 -32.314 1.00 73.94 147 ALA A C 1
ATOM 1160 O O . ALA A 1 147 ? 9.822 -13.798 -31.322 1.00 73.94 147 ALA A O 1
ATOM 1161 N N . VAL A 1 148 ? 11.879 -13.692 -32.196 1.00 65.44 148 VAL A N 1
ATOM 1162 C CA . VAL A 1 148 ? 12.602 -13.780 -30.902 1.00 65.44 148 VAL A CA 1
ATOM 1163 C C . VAL A 1 148 ? 12.334 -12.572 -29.998 1.00 65.44 148 VAL A C 1
ATOM 1165 O O . VAL A 1 148 ? 12.356 -12.683 -28.778 1.00 65.44 148 VAL A O 1
ATOM 1168 N N . THR A 1 149 ? 12.065 -11.398 -30.573 1.00 61.88 149 THR A N 1
ATOM 1169 C CA . THR A 1 149 ? 11.908 -10.161 -29.790 1.00 61.88 149 THR A CA 1
ATOM 1170 C C . THR A 1 149 ? 10.540 -10.018 -29.118 1.00 61.88 149 THR A C 1
ATOM 1172 O O . THR A 1 149 ? 10.397 -9.205 -28.201 1.00 61.88 149 THR A O 1
ATOM 1175 N N . ALA A 1 150 ? 9.543 -10.792 -29.555 1.00 53.88 150 ALA A N 1
ATOM 1176 C CA . ALA A 1 150 ? 8.155 -10.622 -29.135 1.00 53.88 150 ALA A CA 1
ATOM 1177 C C . ALA A 1 150 ? 7.786 -11.411 -27.867 1.00 53.88 150 ALA A C 1
ATOM 1179 O O . ALA A 1 150 ? 6.950 -10.939 -27.101 1.00 53.88 150 ALA A O 1
ATOM 1180 N N . GLU A 1 151 ? 8.407 -12.569 -27.618 1.00 54.12 151 GLU A N 1
ATOM 1181 C CA . GLU A 1 151 ? 7.959 -13.467 -26.539 1.00 54.12 151 GLU A CA 1
ATOM 1182 C C . GLU A 1 151 ? 8.751 -13.333 -25.225 1.00 54.12 151 GLU A C 1
ATOM 1184 O O . GLU A 1 151 ? 8.167 -13.506 -24.159 1.00 54.12 151 GLU A O 1
ATOM 1189 N N . GLU A 1 152 ? 10.035 -12.946 -25.247 1.00 54.03 152 GLU A N 1
ATOM 1190 C CA . GLU A 1 152 ? 10.848 -12.830 -24.015 1.00 54.03 152 GLU A CA 1
ATOM 1191 C C . GLU A 1 152 ? 10.955 -11.410 -23.442 1.00 54.03 152 GLU A C 1
ATOM 1193 O O . GLU A 1 152 ? 11.293 -11.243 -22.271 1.00 54.03 152 GLU A O 1
ATOM 1198 N N . SER A 1 153 ? 10.654 -10.364 -24.220 1.00 50.09 153 SER A N 1
ATOM 1199 C CA . SER A 1 153 ? 10.808 -8.983 -23.734 1.00 50.09 153 SER A CA 1
ATOM 1200 C C . SER A 1 153 ? 9.703 -8.537 -22.771 1.00 50.09 153 SER A C 1
ATOM 1202 O O . SER A 1 153 ? 9.776 -7.426 -22.251 1.00 50.09 153 SER A O 1
ATOM 1204 N N . GLY A 1 154 ? 8.662 -9.354 -22.541 1.00 48.69 154 GLY A N 1
ATOM 1205 C CA . GLY A 1 154 ? 7.506 -8.997 -21.701 1.00 48.69 154 GLY A CA 1
ATOM 1206 C C . GLY A 1 154 ? 6.764 -7.734 -22.162 1.00 48.69 154 GLY A C 1
ATOM 1207 O O . GLY A 1 154 ? 5.833 -7.279 -21.503 1.00 48.69 154 GLY A O 1
ATOM 1208 N N . ASN A 1 155 ? 7.168 -7.161 -23.295 1.00 43.00 155 ASN A N 1
ATOM 1209 C CA . ASN A 1 155 ? 6.691 -5.902 -23.822 1.00 43.00 155 ASN A CA 1
ATOM 1210 C C . ASN A 1 155 ? 5.761 -6.213 -24.995 1.00 43.00 155 ASN A C 1
ATOM 1212 O O . ASN A 1 155 ? 6.001 -5.809 -26.133 1.00 43.00 155 ASN A O 1
ATOM 1216 N N . SER A 1 156 ? 4.699 -6.982 -24.729 1.00 42.94 156 SER A N 1
ATOM 1217 C CA . SER A 1 156 ? 3.591 -7.085 -25.668 1.00 42.94 156 SER A CA 1
ATOM 1218 C C . SER A 1 156 ? 2.917 -5.716 -25.711 1.00 42.94 156 SER A C 1
ATOM 1220 O O . SER A 1 156 ? 2.069 -5.386 -24.881 1.00 42.94 156 SER A O 1
ATOM 1222 N N . VAL A 1 157 ? 3.316 -4.881 -26.666 1.00 46.25 157 VAL A N 1
ATOM 1223 C CA . VAL A 1 157 ? 2.517 -3.725 -27.058 1.00 46.25 157 VAL A CA 1
ATOM 1224 C C . VAL A 1 157 ? 1.249 -4.303 -27.682 1.00 46.25 157 VAL A C 1
ATOM 1226 O O . VAL A 1 157 ? 1.202 -4.570 -28.882 1.00 46.25 157 VAL A O 1
ATOM 1229 N N . HIS A 1 158 ? 0.232 -4.556 -26.857 1.00 40.81 158 HIS A N 1
ATOM 1230 C CA . HIS A 1 158 ? -1.127 -4.777 -27.327 1.00 40.81 158 HIS A CA 1
ATOM 1231 C C . HIS A 1 158 ? -1.555 -3.497 -28.051 1.00 40.81 158 HIS A C 1
ATOM 1233 O O . HIS A 1 158 ? -2.052 -2.549 -27.451 1.00 40.81 158 HIS A O 1
ATOM 1239 N N . LYS A 1 159 ? -1.323 -3.450 -29.365 1.00 47.81 159 LYS A N 1
ATOM 1240 C CA . LYS A 1 159 ? -2.092 -2.595 -30.264 1.00 47.81 159 LYS A CA 1
ATOM 1241 C C . LYS A 1 159 ? -3.480 -3.216 -30.363 1.00 47.81 159 LYS A C 1
ATOM 1243 O O . LYS A 1 159 ? -3.787 -3.907 -31.329 1.00 47.81 159 LYS A O 1
ATOM 1248 N N . GLU A 1 160 ? -4.305 -3.017 -29.340 1.00 44.03 160 GLU A N 1
ATOM 1249 C CA . GLU A 1 160 ? -5.744 -3.063 -29.559 1.00 44.03 160 GLU A CA 1
ATOM 1250 C C . GLU A 1 160 ? -6.070 -1.870 -30.454 1.00 44.03 160 GLU A C 1
ATOM 1252 O O . GLU A 1 160 ? -6.093 -0.716 -30.027 1.00 44.03 160 GLU A O 1
ATOM 1257 N N . SER A 1 161 ? -6.219 -2.156 -31.744 1.00 45.78 161 SER A N 1
ATOM 1258 C CA . SER A 1 161 ? -6.850 -1.262 -32.700 1.00 45.78 161 SER A CA 1
ATOM 1259 C C . SER A 1 161 ? -8.291 -1.054 -32.242 1.00 45.78 161 SER A C 1
ATOM 1261 O O . SER A 1 161 ? -9.173 -1.840 -32.578 1.00 45.78 161 SER A O 1
ATOM 1263 N N . SER A 1 162 ? -8.532 -0.028 -31.430 1.00 45.31 162 SER A N 1
ATOM 1264 C CA . SER A 1 162 ? -9.881 0.434 -31.141 1.00 45.31 162 SER A CA 1
ATOM 1265 C C . SER A 1 162 ? -10.401 1.205 -32.353 1.00 45.31 162 SER A C 1
ATOM 1267 O O . SER A 1 162 ? -10.262 2.420 -32.479 1.00 45.31 162 SER A O 1
ATOM 1269 N N . GLU A 1 163 ? -11.013 0.472 -33.278 1.00 49.88 163 GLU A N 1
ATOM 1270 C CA . GLU A 1 163 ? -11.995 1.032 -34.202 1.00 49.88 163 GLU A CA 1
ATOM 1271 C C . GLU A 1 163 ? -13.228 1.428 -33.374 1.00 49.88 163 GLU A C 1
ATOM 1273 O O . GLU A 1 163 ? -14.177 0.665 -33.222 1.00 49.88 163 GLU A O 1
ATOM 1278 N N . MET A 1 164 ? -13.187 2.610 -32.751 1.00 44.59 164 MET A N 1
ATOM 1279 C CA . MET A 1 164 ? -14.392 3.227 -32.203 1.00 44.59 164 MET A CA 1
ATOM 1280 C C . MET A 1 164 ? -15.163 3.869 -33.355 1.00 44.59 164 MET A C 1
ATOM 1282 O O . MET A 1 164 ? -14.811 4.946 -33.838 1.00 44.59 164 MET A O 1
ATOM 1286 N N . GLU A 1 165 ? -16.212 3.177 -33.797 1.00 49.88 165 GLU A N 1
ATOM 1287 C CA . GLU A 1 165 ? -17.278 3.748 -34.613 1.00 49.88 165 GLU A CA 1
ATOM 1288 C C . GLU A 1 165 ? -17.852 4.988 -33.911 1.00 49.88 165 GLU A C 1
ATOM 1290 O O . GLU A 1 165 ? -18.243 4.955 -32.741 1.00 49.88 165 GLU A O 1
ATOM 1295 N N . GLY A 1 166 ? -17.861 6.109 -34.633 1.00 46.56 166 GLY A N 1
ATOM 1296 C CA . GLY A 1 166 ? -18.415 7.372 -34.168 1.00 46.56 166 GLY A CA 1
ATOM 1297 C C . GLY A 1 166 ? -19.928 7.277 -33.998 1.00 46.56 166 GLY A C 1
ATOM 1298 O O . GLY A 1 166 ? -20.665 7.311 -34.978 1.00 46.56 166 GLY A O 1
ATOM 1299 N N . GLY A 1 167 ? -20.379 7.193 -32.748 1.00 52.00 167 GLY A N 1
ATOM 1300 C CA . GLY A 1 167 ? -21.763 7.452 -32.364 1.00 52.00 167 GLY A CA 1
ATOM 1301 C C . GLY A 1 167 ? -21.985 8.950 -32.154 1.00 52.00 167 GLY A C 1
ATOM 1302 O O . GLY A 1 167 ? -21.317 9.574 -31.329 1.00 52.00 167 GLY A O 1
ATOM 1303 N N . GLU A 1 168 ? -22.913 9.521 -32.917 1.00 53.31 168 GLU A N 1
ATOM 1304 C CA . GLU A 1 168 ? -23.371 10.907 -32.820 1.00 53.31 168 GLU A CA 1
ATOM 1305 C C . GLU A 1 168 ? -23.943 11.194 -31.415 1.00 53.31 168 GLU A C 1
ATOM 1307 O O . GLU A 1 168 ? -24.903 10.559 -30.983 1.00 53.31 168 GLU A O 1
ATOM 1312 N N . MET A 1 169 ? -23.357 12.153 -30.687 1.00 48.00 169 MET A N 1
ATOM 1313 C CA . MET A 1 169 ? -23.954 12.707 -29.465 1.00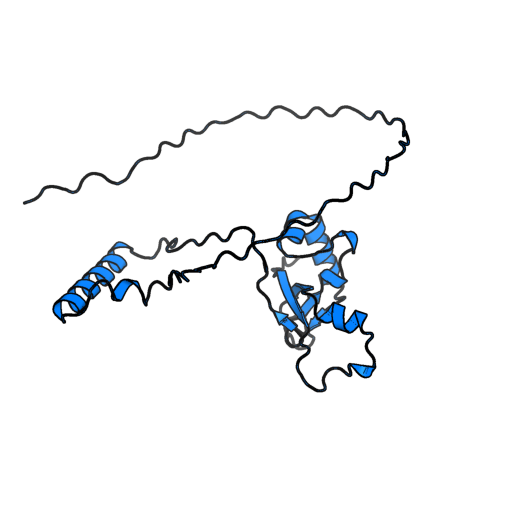 48.00 169 MET A CA 1
ATOM 1314 C C . MET A 1 169 ? -24.854 13.889 -29.832 1.00 48.00 169 MET A C 1
ATOM 1316 O O . MET A 1 169 ? -24.365 14.960 -30.200 1.00 48.00 169 MET A O 1
ATOM 1320 N N . GLU A 1 170 ? -26.166 13.700 -29.695 1.00 58.59 170 GLU A N 1
ATOM 1321 C CA . GLU A 1 170 ? -27.133 14.796 -29.680 1.00 58.59 170 GLU A CA 1
ATOM 1322 C C . GLU A 1 170 ? -26.961 15.663 -28.425 1.00 58.59 170 GLU A C 1
ATOM 1324 O O . GLU A 1 170 ? -26.674 15.186 -27.323 1.00 58.59 170 GLU A O 1
ATOM 1329 N N . GLY A 1 171 ? -27.096 16.973 -28.633 1.00 50.66 171 GLY A N 1
ATOM 1330 C CA . GLY A 1 171 ? -26.815 18.012 -27.655 1.00 50.66 171 GLY A CA 1
ATOM 1331 C C . GLY A 1 171 ? -27.776 18.016 -26.471 1.00 50.66 171 GLY A C 1
ATOM 1332 O O . GLY A 1 171 ? -28.990 17.918 -26.624 1.00 50.66 171 GLY A O 1
ATOM 1333 N N . ILE A 1 172 ? -27.207 18.217 -25.284 1.00 47.00 172 ILE A N 1
ATOM 1334 C CA . ILE A 1 172 ? -27.954 18.508 -24.064 1.00 47.00 172 ILE A CA 1
ATOM 1335 C C . ILE A 1 172 ? -27.752 19.992 -23.760 1.00 47.00 172 ILE A C 1
ATOM 1337 O O . ILE A 1 172 ? -26.628 20.461 -23.565 1.00 47.00 172 ILE A O 1
ATOM 1341 N N . GLU A 1 173 ? -28.852 20.739 -23.787 1.00 50.50 173 GLU A N 1
ATOM 1342 C CA . GLU A 1 173 ? -28.901 22.171 -23.519 1.00 50.50 173 GLU A CA 1
ATOM 1343 C C . GLU A 1 173 ? -28.531 22.470 -22.058 1.00 50.50 173 GLU A C 1
ATOM 1345 O O . GLU A 1 173 ? -29.073 21.894 -21.115 1.00 50.50 173 GLU A O 1
ATOM 1350 N N . ALA A 1 174 ? -27.587 23.393 -21.872 1.00 44.19 174 ALA A N 1
ATOM 1351 C CA . ALA A 1 174 ? -27.161 23.869 -20.565 1.00 44.19 174 ALA A CA 1
ATOM 1352 C C . ALA A 1 174 ? -28.103 24.976 -20.064 1.00 44.19 174 ALA A C 1
ATOM 1354 O O . ALA A 1 174 ? -28.006 26.132 -20.489 1.00 44.19 174 ALA A O 1
ATOM 1355 N N . GLU A 1 175 ? -28.982 24.644 -19.117 1.00 52.59 175 GLU A N 1
ATOM 1356 C CA . GLU A 1 175 ? -29.726 25.643 -18.353 1.00 52.59 175 GLU A CA 1
ATOM 1357 C C . GLU A 1 175 ? -28.799 26.374 -17.369 1.00 52.59 175 GLU A C 1
ATOM 1359 O O . GLU A 1 175 ? -28.192 25.805 -16.461 1.00 52.59 175 GLU A O 1
ATOM 1364 N N . LYS A 1 176 ? -28.693 27.689 -17.565 1.00 50.22 176 LYS A N 1
ATOM 1365 C CA . LYS A 1 176 ? -27.999 28.624 -16.678 1.00 50.22 176 LYS A CA 1
ATOM 1366 C C . LYS A 1 176 ? -28.871 28.919 -15.455 1.00 50.22 176 LYS A C 1
ATOM 1368 O O . LYS A 1 176 ? -29.730 29.795 -15.524 1.00 50.22 176 LYS A O 1
ATOM 1373 N N . SER A 1 177 ? -28.604 28.288 -14.313 1.00 56.00 177 SER A N 1
ATOM 1374 C CA . SER A 1 177 ? -29.117 28.774 -13.024 1.00 56.00 177 SER A CA 1
ATOM 1375 C C . SER A 1 177 ? -28.071 29.656 -12.340 1.00 56.00 177 SER A C 1
ATOM 1377 O O . SER A 1 177 ? -27.061 29.177 -11.823 1.00 56.00 177 SER A O 1
ATOM 1379 N N . GLY A 1 178 ? -28.309 30.967 -12.358 1.00 52.00 178 GLY A N 1
ATOM 1380 C CA . GLY A 1 178 ? -27.535 31.940 -11.600 1.00 52.00 178 GLY A CA 1
ATOM 1381 C C . GLY A 1 178 ? -27.859 31.871 -10.109 1.00 52.00 178 GLY A C 1
ATOM 1382 O O . GLY A 1 178 ? -29.017 31.977 -9.717 1.00 52.00 178 GLY A O 1
ATOM 1383 N N . VAL A 1 179 ? -26.824 31.759 -9.277 1.00 52.19 179 VAL A N 1
ATOM 1384 C CA . VAL A 1 179 ? -26.899 32.040 -7.841 1.00 52.19 179 VAL A CA 1
ATOM 1385 C C . VAL A 1 179 ? -25.696 32.900 -7.470 1.00 52.19 179 VAL A C 1
ATOM 1387 O O . VAL A 1 179 ? -24.544 32.497 -7.616 1.00 52.19 179 VAL A O 1
ATOM 1390 N N . SER A 1 180 ? -25.980 34.125 -7.036 1.00 50.81 180 SER A N 1
ATOM 1391 C CA . SER A 1 180 ? -25.002 35.089 -6.534 1.00 50.81 180 SER A CA 1
ATOM 1392 C C . SER A 1 180 ? -24.445 34.662 -5.172 1.00 50.81 180 SER A C 1
ATOM 1394 O O . SER A 1 180 ? -25.235 34.348 -4.280 1.00 50.81 180 SER A O 1
ATOM 1396 N N . PRO A 1 181 ? -23.131 34.770 -4.924 1.00 57.50 181 PRO A N 1
ATOM 1397 C CA . PRO A 1 181 ? -22.617 34.795 -3.566 1.00 57.50 181 PRO A CA 1
ATOM 1398 C C . PRO A 1 181 ? -22.673 36.219 -2.994 1.00 57.50 181 PRO A C 1
ATOM 1400 O O . PRO A 1 181 ? -22.043 37.150 -3.497 1.00 57.50 181 PRO A O 1
ATOM 1403 N N . ARG A 1 182 ? -23.448 36.373 -1.913 1.00 45.81 182 ARG A N 1
ATOM 1404 C CA . ARG A 1 182 ? -23.360 37.502 -0.978 1.00 45.81 182 ARG A CA 1
ATOM 1405 C C . ARG A 1 182 ? -22.015 37.442 -0.257 1.00 45.81 182 ARG A C 1
ATOM 1407 O O . ARG A 1 182 ? -21.647 36.399 0.275 1.00 45.81 182 ARG A O 1
ATOM 1414 N N . GLY A 1 183 ? -21.321 38.574 -0.222 1.00 43.12 183 GLY A N 1
ATOM 1415 C CA . GLY A 1 183 ? -20.106 38.739 0.562 1.00 43.12 183 GLY A CA 1
ATOM 1416 C C . GLY A 1 183 ? -20.366 38.731 2.068 1.00 43.12 183 GLY A C 1
ATOM 1417 O O . GLY A 1 183 ? -21.428 39.141 2.535 1.00 43.12 183 GLY A O 1
ATOM 1418 N N . SER A 1 184 ? -19.345 38.342 2.825 1.00 53.72 184 SER A N 1
ATOM 1419 C CA . SER A 1 184 ? -19.136 38.863 4.170 1.00 53.72 184 SER A CA 1
ATOM 1420 C C . SER A 1 184 ? -17.666 39.219 4.334 1.00 53.72 184 SER A C 1
ATOM 1422 O O . SER A 1 184 ? -16.779 38.391 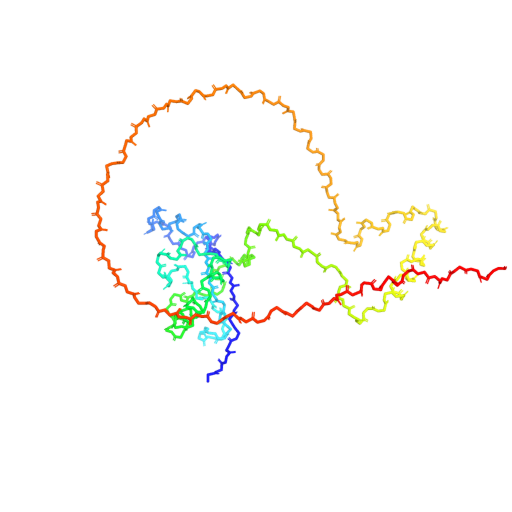4.133 1.00 53.72 184 SER A O 1
ATOM 1424 N N . ALA A 1 185 ? -17.445 40.481 4.677 1.00 49.25 185 ALA A N 1
ATOM 1425 C CA . ALA A 1 185 ? -16.177 41.014 5.120 1.00 49.25 185 ALA A CA 1
ATOM 1426 C C . ALA A 1 185 ? -15.732 40.312 6.409 1.00 49.25 185 ALA A C 1
ATOM 1428 O O . ALA A 1 185 ? -16.543 40.108 7.309 1.00 49.25 185 ALA A O 1
ATOM 1429 N N . HIS A 1 186 ? -14.442 40.010 6.508 1.00 44.97 186 HIS A N 1
ATOM 1430 C CA . HIS A 1 186 ? -13.766 39.932 7.792 1.00 44.97 186 HIS A CA 1
ATOM 1431 C C . HIS A 1 186 ? -12.435 40.678 7.688 1.00 44.97 186 HIS A C 1
ATOM 1433 O O . HIS A 1 186 ? -11.545 40.303 6.926 1.00 44.97 186 HIS A O 1
ATOM 1439 N N . GLU A 1 187 ? -12.380 41.775 8.445 1.00 45.16 187 GLU A N 1
ATOM 1440 C CA . GLU A 1 187 ? -11.189 42.417 9.007 1.00 45.16 187 GLU A CA 1
ATOM 1441 C C . GLU A 1 187 ? -10.227 41.327 9.520 1.00 45.16 187 GLU A C 1
ATOM 1443 O O . GLU A 1 187 ? -10.657 40.336 10.104 1.00 45.16 187 GLU A O 1
ATOM 1448 N N . GLY A 1 188 ? -8.933 41.366 9.224 1.00 44.34 188 GLY A N 1
ATOM 1449 C CA . GLY A 1 188 ? -8.010 42.387 9.702 1.00 44.34 188 GLY A CA 1
ATOM 1450 C C . GLY A 1 188 ? -7.176 41.774 10.827 1.00 44.34 188 GLY A C 1
ATOM 1451 O O . GLY A 1 188 ? -7.572 41.841 11.983 1.00 44.34 188 GLY A O 1
ATOM 1452 N N . VAL A 1 189 ? -6.043 41.153 10.488 1.00 49.41 189 VAL A N 1
ATOM 1453 C CA . VAL A 1 189 ? -4.966 40.851 11.443 1.00 49.41 189 VAL A CA 1
ATOM 1454 C C . VAL A 1 189 ? -3.639 41.086 10.730 1.00 49.41 189 VAL A C 1
ATOM 1456 O O . VAL A 1 189 ? -3.229 40.317 9.863 1.00 49.41 189 VAL A O 1
ATOM 1459 N N . GLU A 1 190 ? -3.013 42.203 11.083 1.00 50.88 190 GLU A N 1
ATOM 1460 C CA . GLU A 1 190 ? -1.610 42.503 10.821 1.00 50.88 190 GLU A CA 1
ATOM 1461 C C . GLU A 1 190 ? -0.738 41.590 11.696 1.00 50.88 190 GLU A C 1
ATOM 1463 O O . GLU A 1 190 ? -1.058 41.352 12.861 1.00 50.88 190 GLU A O 1
ATOM 1468 N N . GLY A 1 191 ? 0.351 41.063 11.137 1.00 46.44 191 GLY A N 1
ATOM 1469 C CA . GLY A 1 191 ? 1.231 40.137 11.846 1.00 46.44 191 GLY A CA 1
ATOM 1470 C C . GLY A 1 191 ? 2.529 39.859 11.097 1.00 46.44 191 GLY A C 1
ATOM 1471 O O . GLY A 1 191 ? 2.663 38.830 10.451 1.00 46.44 191 GLY A O 1
ATOM 1472 N N . GLU A 1 192 ? 3.436 40.828 11.197 1.00 46.03 192 GLU A N 1
ATOM 1473 C CA . GLU A 1 192 ? 4.890 40.684 11.361 1.00 46.03 192 GLU A CA 1
ATOM 1474 C C . GLU A 1 192 ? 5.724 39.865 10.350 1.00 46.03 192 GLU A C 1
ATOM 1476 O O . GLU A 1 192 ? 5.760 38.637 10.313 1.00 46.03 192 GLU A O 1
ATOM 1481 N N . ASP A 1 193 ? 6.509 40.643 9.600 1.00 51.38 193 ASP A N 1
ATOM 1482 C CA . ASP A 1 193 ? 7.899 40.438 9.188 1.00 51.38 193 ASP A CA 1
ATOM 1483 C C . ASP A 1 193 ? 8.597 39.138 9.622 1.00 51.38 193 ASP A C 1
ATOM 1485 O O . ASP A 1 193 ? 9.006 38.952 10.769 1.00 51.38 193 ASP A O 1
ATOM 1489 N N . SER A 1 194 ? 8.964 38.324 8.632 1.00 50.88 194 SER A N 1
ATOM 1490 C CA . SER A 1 194 ? 10.176 37.509 8.728 1.00 50.88 194 SER A CA 1
ATOM 1491 C C . SER A 1 194 ? 10.916 37.468 7.392 1.00 50.88 194 SER A C 1
ATOM 1493 O O . SER A 1 194 ? 10.502 36.872 6.401 1.00 50.88 194 SER A O 1
ATOM 1495 N N . ARG A 1 195 ? 12.057 38.164 7.390 1.00 49.44 195 ARG A N 1
ATOM 1496 C CA . ARG A 1 195 ? 13.110 38.110 6.375 1.00 49.44 195 ARG A CA 1
ATOM 1497 C C . ARG A 1 195 ? 13.554 36.660 6.165 1.00 49.44 195 ARG A C 1
ATOM 1499 O O . ARG A 1 195 ? 14.102 36.059 7.085 1.00 49.44 195 ARG A O 1
ATOM 1506 N N . VAL A 1 196 ? 13.430 36.151 4.942 1.00 47.81 196 VAL A N 1
ATOM 1507 C CA . VAL A 1 196 ? 14.160 34.959 4.490 1.00 47.81 196 VAL A CA 1
ATOM 1508 C C . VAL A 1 196 ? 15.162 35.378 3.423 1.00 47.81 196 VAL A C 1
ATOM 1510 O O . VAL A 1 196 ? 14.854 36.117 2.490 1.00 47.81 196 VAL A O 1
ATOM 1513 N N . SER A 1 197 ? 16.401 34.957 3.650 1.00 51.72 197 SER A N 1
ATOM 1514 C CA . SER A 1 197 ? 17.592 35.281 2.886 1.00 51.72 197 SER A CA 1
ATOM 1515 C C . SER A 1 197 ? 17.583 34.641 1.498 1.00 51.72 197 SER A C 1
ATOM 1517 O O . SER A 1 197 ? 17.252 33.473 1.313 1.00 51.72 197 SER A O 1
ATOM 1519 N N . THR A 1 198 ? 18.020 35.419 0.513 1.00 46.97 198 THR A N 1
ATOM 1520 C CA . THR A 1 198 ? 18.326 34.970 -0.845 1.00 46.97 198 THR A CA 1
ATOM 1521 C C . THR A 1 198 ? 19.573 34.082 -0.826 1.00 46.97 198 THR A C 1
ATOM 1523 O O . THR A 1 198 ? 20.699 34.571 -0.691 1.00 46.97 198 THR A O 1
ATOM 1526 N N . GLY A 1 199 ? 19.365 32.769 -0.925 1.00 46.06 199 GLY A N 1
ATOM 1527 C CA . GLY A 1 199 ? 20.411 31.768 -1.113 1.00 46.06 199 GLY A CA 1
ATOM 1528 C C . GLY A 1 199 ? 20.811 31.647 -2.585 1.00 46.06 199 GLY A C 1
ATOM 1529 O O . GLY A 1 199 ? 19.961 31.491 -3.453 1.00 46.06 199 GLY A O 1
ATOM 1530 N N . LYS A 1 200 ? 22.119 31.746 -2.830 1.00 52.00 200 LYS A N 1
ATOM 1531 C CA . LYS A 1 200 ? 22.830 31.696 -4.115 1.00 52.00 200 LYS A CA 1
ATOM 1532 C C . LYS A 1 200 ? 22.423 30.537 -5.033 1.00 52.00 200 LYS A C 1
ATOM 1534 O O . LYS A 1 200 ? 22.549 29.370 -4.668 1.00 52.00 200 LYS A O 1
ATOM 1539 N N . GLU A 1 201 ? 22.109 30.888 -6.274 1.00 46.12 201 GLU A N 1
ATOM 1540 C CA . GLU A 1 201 ? 22.098 29.988 -7.424 1.00 46.12 201 GLU A CA 1
ATOM 1541 C C . GLU A 1 201 ? 23.525 29.508 -7.733 1.00 46.12 201 GLU A C 1
ATOM 1543 O O . GLU A 1 201 ? 24.463 30.302 -7.828 1.00 46.12 201 GLU A O 1
ATOM 1548 N N . SER A 1 202 ? 23.690 28.192 -7.867 1.00 48.59 202 SER A N 1
ATOM 1549 C CA . SER A 1 202 ? 24.925 27.542 -8.316 1.00 48.59 202 SER A CA 1
ATOM 1550 C C . SER A 1 202 ? 24.601 26.785 -9.600 1.00 48.59 202 SER A C 1
ATOM 1552 O O . SER A 1 202 ? 24.074 25.677 -9.556 1.00 48.59 202 SER A O 1
ATOM 1554 N N . SER A 1 203 ? 24.860 27.400 -10.751 1.00 46.03 203 SER A N 1
ATOM 1555 C CA . SER A 1 203 ? 24.710 26.774 -12.063 1.00 46.03 203 SER A CA 1
ATOM 1556 C C . SER A 1 203 ? 25.906 25.856 -12.347 1.00 46.03 203 SER A C 1
ATOM 1558 O O . SER A 1 203 ? 26.971 26.290 -12.781 1.00 46.03 203 SER A O 1
ATOM 1560 N N . ALA A 1 204 ? 25.747 24.558 -12.087 1.00 48.03 204 ALA A N 1
ATOM 1561 C CA . ALA A 1 204 ? 26.670 23.543 -12.583 1.00 48.03 204 ALA A CA 1
ATOM 1562 C C . ALA A 1 204 ? 26.253 23.160 -14.009 1.00 48.03 204 ALA A C 1
ATOM 1564 O O . ALA A 1 204 ? 25.220 22.529 -14.221 1.00 48.03 204 ALA A O 1
ATOM 1565 N N . GLY A 1 205 ? 27.048 23.579 -14.993 1.00 44.97 205 GLY A N 1
ATOM 1566 C CA . GLY A 1 205 ? 26.881 23.167 -16.382 1.00 44.97 205 GLY A CA 1
ATOM 1567 C C . GLY A 1 205 ? 27.097 21.661 -16.531 1.00 44.97 205 GLY A C 1
ATOM 1568 O O . GLY A 1 205 ? 28.205 21.166 -16.334 1.00 44.97 205 GLY A O 1
ATOM 1569 N N . GLN A 1 206 ? 26.044 20.934 -16.905 1.00 44.66 206 GLN A N 1
ATOM 1570 C CA . GLN A 1 206 ? 26.163 19.582 -17.442 1.00 44.66 206 GLN A CA 1
ATOM 1571 C C . GLN A 1 206 ? 26.627 19.678 -18.897 1.00 44.66 206 GLN A C 1
ATOM 1573 O O . GLN A 1 206 ? 25.914 20.187 -19.758 1.00 44.66 206 GLN A O 1
ATOM 1578 N N . THR A 1 207 ? 27.835 19.192 -19.169 1.00 47.09 207 THR A N 1
ATOM 1579 C CA . THR A 1 207 ? 28.295 18.911 -20.530 1.00 47.09 207 THR A CA 1
ATOM 1580 C C . THR A 1 207 ? 27.978 17.452 -20.835 1.00 47.09 207 THR A C 1
ATOM 1582 O O . THR A 1 207 ? 28.550 16.534 -20.250 1.00 47.09 207 THR A O 1
ATOM 1585 N N . SER A 1 208 ? 27.014 17.233 -21.725 1.00 42.97 208 SER A N 1
ATOM 1586 C CA . SER A 1 208 ? 26.676 15.910 -22.242 1.00 42.97 208 SER A CA 1
ATOM 1587 C C . SER A 1 208 ? 27.783 15.460 -23.196 1.00 42.97 208 SER A C 1
ATOM 1589 O O . SER A 1 208 ? 27.871 15.945 -24.320 1.00 42.97 208 SER A O 1
ATOM 1591 N N . LYS A 1 209 ? 28.658 14.559 -22.742 1.00 45.91 209 LYS A N 1
ATOM 1592 C CA . LYS A 1 209 ? 29.588 13.829 -23.614 1.00 45.91 209 LYS A CA 1
ATOM 1593 C C . LYS A 1 209 ? 28.816 12.687 -24.279 1.00 45.91 209 LYS A C 1
ATOM 1595 O O . LYS A 1 209 ? 28.403 11.754 -23.593 1.00 45.91 209 LYS A O 1
ATOM 1600 N N . SER A 1 210 ? 28.587 12.783 -25.586 1.00 51.69 210 SER A N 1
ATOM 1601 C CA . SER A 1 210 ? 28.096 11.673 -26.405 1.00 51.69 210 SER A CA 1
ATOM 1602 C C . SER A 1 210 ? 29.188 10.606 -26.513 1.00 51.69 210 SER A C 1
ATOM 1604 O O . SER A 1 210 ? 30.324 10.916 -26.855 1.00 51.69 210 SER A O 1
ATOM 1606 N N . TRP A 1 211 ? 28.843 9.361 -26.185 1.00 51.12 211 TRP A N 1
ATOM 1607 C CA . TRP A 1 211 ? 29.730 8.186 -26.213 1.00 51.12 211 TRP A CA 1
ATOM 1608 C C . TRP A 1 211 ? 29.541 7.323 -27.471 1.00 51.12 211 TRP A C 1
ATOM 1610 O O . TRP A 1 211 ? 29.851 6.137 -27.464 1.00 51.12 211 TRP A O 1
ATOM 1620 N N . TYR A 1 212 ? 29.007 7.902 -28.542 1.00 52.84 212 TYR A N 1
ATOM 1621 C CA . TYR A 1 212 ? 28.851 7.226 -29.824 1.00 52.84 212 TYR A CA 1
ATOM 1622 C C . TYR A 1 212 ? 29.596 8.029 -30.872 1.00 52.84 212 TYR A C 1
ATOM 1624 O O . TYR A 1 212 ? 29.017 8.932 -31.456 1.00 52.84 212 TYR A O 1
ATOM 1632 N N . ASP A 1 213 ? 30.883 7.753 -31.014 1.00 55.59 213 ASP A N 1
ATOM 1633 C CA . ASP A 1 213 ? 31.612 7.853 -32.274 1.00 55.59 213 ASP A CA 1
ATOM 1634 C C . ASP A 1 213 ? 32.958 7.150 -32.081 1.00 55.59 213 ASP A C 1
ATOM 1636 O O . ASP A 1 213 ? 33.520 7.197 -30.988 1.00 55.59 213 ASP A O 1
ATOM 1640 N N . GLU A 1 214 ? 33.435 6.515 -33.150 1.00 57.38 214 GLU A N 1
ATOM 1641 C CA . GLU A 1 214 ? 34.692 5.759 -33.281 1.00 57.38 214 GLU A CA 1
ATOM 1642 C C . GLU A 1 214 ? 34.625 4.281 -32.876 1.00 57.38 214 GLU A C 1
ATOM 1644 O O . GLU A 1 214 ? 35.115 3.911 -31.822 1.00 57.38 214 GLU A O 1
ATOM 1649 N N . GLU A 1 215 ? 34.061 3.438 -33.750 1.00 55.62 215 GLU A N 1
ATOM 1650 C CA . GLU A 1 215 ? 34.733 2.220 -34.254 1.00 55.62 215 GLU A CA 1
ATOM 1651 C C . GLU A 1 215 ? 34.132 1.871 -35.636 1.00 55.62 215 GLU A C 1
ATOM 1653 O O . GLU A 1 215 ? 33.313 0.963 -35.779 1.00 55.62 215 GLU A O 1
ATOM 1658 N N . GLU A 1 216 ? 34.513 2.636 -36.662 1.00 59.56 216 GLU A N 1
ATOM 1659 C CA . GLU A 1 216 ? 34.522 2.177 -38.057 1.00 59.56 216 GLU A CA 1
ATOM 1660 C C . GLU A 1 216 ? 35.967 2.252 -38.567 1.00 59.56 216 GLU A C 1
ATOM 1662 O O . GLU A 1 216 ? 36.713 3.141 -38.164 1.00 59.56 216 GLU A O 1
ATOM 1667 N N . GLU A 1 217 ? 36.301 1.328 -39.470 1.00 58.22 217 GLU A N 1
ATOM 1668 C CA . GLU A 1 217 ? 37.562 1.172 -40.217 1.00 58.22 217 GLU A CA 1
ATOM 1669 C C . GLU A 1 217 ? 38.635 0.258 -39.602 1.00 58.22 217 GLU A C 1
ATOM 1671 O O . GLU A 1 217 ? 39.663 0.721 -39.127 1.00 58.22 217 GLU A O 1
ATOM 1676 N N . GLU A 1 218 ? 38.452 -1.059 -39.761 1.00 55.16 218 GLU A N 1
ATOM 1677 C CA . GLU A 1 218 ? 39.518 -1.929 -40.294 1.00 55.16 218 GLU A CA 1
ATOM 1678 C C . GLU A 1 218 ? 38.893 -3.017 -41.199 1.00 55.16 218 GLU A C 1
ATOM 1680 O O . GLU A 1 218 ? 38.402 -4.040 -40.718 1.00 55.16 218 GLU A O 1
ATOM 1685 N N . GLU A 1 219 ? 38.910 -2.784 -42.517 1.00 57.09 219 GLU A N 1
ATOM 1686 C CA . GLU A 1 219 ? 38.995 -3.819 -43.567 1.00 57.09 219 GLU A CA 1
ATOM 1687 C C . GLU A 1 219 ? 40.091 -3.434 -44.570 1.00 57.09 219 GLU A C 1
ATOM 1689 O O . GLU A 1 219 ? 40.154 -2.242 -44.953 1.00 57.09 219 GLU A O 1
#

Sequence (219 aa):
SSGGKMWLVSFFFKTDEPGTWDETDMTEAEIEARKMPRFGAILQDAGEDGSPMIVDLTAALPAKWQPLDAIAFLRKGDDAFRRADETIRRGEFRVPIDDVRLLAPVTNPGVVLNVADNYVERDWKEYFREQKAARRALKAAGGDPEAVTAEESGNSVHKESSEMEGGEMEGIEAEKSGVSPRGSAHEGVEGEDSRVSTGKESSAGQTSKSWYDEEEEEE

Radius of gyration: 28.98 Å; chains: 1; bounding box: 69×65×64 Å